Protein AF-A0A949IFY7-F1 (afdb_monomer_lite)

pLDDT: mean 72.76, std 19.78, range [34.31, 97.88]

Radius of gyration: 23.12 Å; chains: 1; bounding box: 48×57×81 Å

Structure (mmCIF, N/CA/C/O backbone):
data_AF-A0A949IFY7-F1
#
_entry.id   AF-A0A949IFY7-F1
#
loop_
_atom_site.group_PDB
_atom_site.id
_atom_site.type_symbol
_atom_site.label_atom_id
_atom_site.label_alt_id
_atom_site.label_comp_id
_atom_site.label_asym_id
_atom_site.label_entity_id
_atom_site.label_seq_id
_atom_site.pdbx_PDB_ins_code
_atom_site.Cartn_x
_atom_site.Cartn_y
_atom_site.Cartn_z
_atom_site.occupancy
_atom_site.B_iso_or_equiv
_atom_site.auth_seq_id
_atom_site.auth_comp_id
_atom_site.auth_asym_id
_atom_site.auth_atom_id
_atom_site.pdbx_PDB_model_num
ATOM 1 N N . MET A 1 1 ? -8.276 -31.589 56.530 1.00 48.47 1 MET A N 1
ATOM 2 C CA . MET A 1 1 ? -8.369 -30.233 55.933 1.00 48.47 1 MET A CA 1
ATOM 3 C C . MET A 1 1 ? -9.729 -30.102 55.268 1.00 48.47 1 MET A C 1
ATOM 5 O O . MET A 1 1 ? -9.992 -30.852 54.339 1.00 48.47 1 MET A O 1
ATOM 9 N N . SER A 1 2 ? -10.616 -29.256 55.799 1.00 40.81 2 SER A N 1
ATOM 10 C CA . SER A 1 2 ? -12.015 -29.165 55.359 1.00 40.81 2 SER A CA 1
ATOM 11 C C . SER A 1 2 ? -12.150 -28.504 53.982 1.00 40.81 2 SER A C 1
ATOM 13 O O . SER A 1 2 ? -11.370 -27.616 53.626 1.00 40.81 2 SER A O 1
ATOM 15 N N . ALA A 1 3 ? -13.159 -28.938 53.220 1.00 38.84 3 ALA A N 1
ATOM 16 C CA . ALA A 1 3 ? -13.502 -28.442 51.883 1.00 38.84 3 ALA A CA 1
ATOM 17 C C . ALA A 1 3 ? -13.676 -26.908 51.815 1.00 38.84 3 ALA A C 1
ATOM 19 O O . ALA A 1 3 ? -13.461 -26.302 50.769 1.00 38.84 3 ALA A O 1
ATOM 20 N N . ASP A 1 4 ? -13.948 -26.269 52.953 1.00 44.50 4 ASP A N 1
ATOM 21 C CA . ASP A 1 4 ? -14.187 -24.832 53.083 1.00 44.50 4 ASP A CA 1
ATOM 22 C C . ASP A 1 4 ? -12.946 -23.955 52.793 1.00 44.50 4 ASP A C 1
ATOM 24 O O . ASP A 1 4 ? -13.060 -22.837 52.292 1.00 44.50 4 ASP A O 1
ATOM 28 N N . LYS A 1 5 ? -11.720 -24.467 53.004 1.00 46.25 5 LYS A N 1
ATOM 29 C CA . LYS A 1 5 ? -10.495 -23.703 52.681 1.00 46.25 5 LYS A CA 1
ATOM 30 C C . LYS A 1 5 ? -10.151 -23.693 51.189 1.00 46.25 5 LYS A C 1
ATOM 32 O O . LYS A 1 5 ? -9.575 -22.716 50.719 1.00 46.25 5 LYS A O 1
ATOM 37 N N . LYS A 1 6 ? -10.507 -24.742 50.435 1.00 43.84 6 LYS A N 1
ATOM 38 C CA . LYS A 1 6 ? -10.224 -24.812 48.988 1.00 43.84 6 LYS A CA 1
ATOM 39 C C . LYS A 1 6 ? -11.166 -23.913 48.182 1.00 43.84 6 LYS A C 1
ATOM 41 O O . LYS A 1 6 ? -10.705 -23.232 47.273 1.00 43.84 6 LYS A O 1
ATOM 46 N N . SER A 1 7 ? -12.437 -23.820 48.575 1.00 35.56 7 SER A N 1
ATOM 47 C CA . SER A 1 7 ? -13.418 -22.942 47.920 1.00 35.56 7 SER A CA 1
ATOM 48 C C . SER A 1 7 ? -13.115 -21.454 48.124 1.00 35.56 7 SER A C 1
ATOM 50 O O . SER A 1 7 ? -13.268 -20.662 47.198 1.00 35.56 7 SER A O 1
ATOM 52 N N . ARG A 1 8 ? -12.608 -21.067 49.304 1.00 40.72 8 ARG A N 1
ATOM 53 C CA . ARG A 1 8 ? -12.188 -19.681 49.576 1.00 40.72 8 ARG A CA 1
ATOM 54 C C . ARG A 1 8 ? -10.933 -19.276 48.802 1.00 40.72 8 ARG A C 1
ATOM 56 O O . ARG A 1 8 ? -10.864 -18.148 48.329 1.00 40.72 8 ARG A O 1
ATOM 63 N N . LEU A 1 9 ? -9.977 -20.193 48.625 1.00 44.69 9 LEU A N 1
ATOM 64 C CA . LEU A 1 9 ? -8.790 -19.941 47.801 1.00 44.69 9 LEU A CA 1
ATOM 65 C C . LEU A 1 9 ? -9.163 -19.814 46.314 1.00 44.69 9 LEU A C 1
ATOM 67 O O . LEU A 1 9 ? -8.678 -18.917 45.637 1.00 44.69 9 LEU A O 1
ATOM 71 N N . PHE A 1 10 ? -10.082 -20.658 45.831 1.00 42.03 10 PHE A N 1
ATOM 72 C CA . PHE A 1 10 ? -10.567 -20.609 44.451 1.00 42.03 10 PHE A CA 1
ATOM 73 C C . PHE A 1 10 ? -11.318 -19.305 44.146 1.00 42.03 10 PHE A C 1
ATOM 75 O O . PHE A 1 10 ? -11.057 -18.692 43.121 1.00 42.03 10 PHE A O 1
ATOM 82 N N . LEU A 1 11 ? -12.177 -18.824 45.053 1.00 36.78 11 LEU A N 1
ATOM 83 C CA . LEU A 1 11 ? -12.891 -17.549 44.886 1.00 36.78 11 LEU A CA 1
ATOM 84 C C . LEU A 1 11 ? -11.974 -16.320 44.995 1.00 36.78 11 LEU A C 1
ATOM 86 O O . LEU A 1 11 ? -12.210 -15.332 44.305 1.00 36.78 11 LEU A O 1
ATOM 90 N N . LEU A 1 12 ? -10.907 -16.379 45.800 1.00 41.44 12 LEU A N 1
ATOM 91 C CA . LEU A 1 12 ? -9.893 -15.318 45.857 1.00 41.44 12 LEU A CA 1
ATOM 92 C C . LEU A 1 12 ? -9.033 -15.276 44.588 1.00 41.44 12 LEU A C 1
ATOM 94 O O . LEU A 1 12 ? -8.755 -14.187 44.088 1.00 41.44 12 LEU A O 1
ATOM 98 N N . CYS A 1 13 ? -8.669 -16.434 44.028 1.00 44.03 13 CYS A N 1
ATOM 99 C CA . CYS A 1 13 ? -7.995 -16.518 42.730 1.00 44.03 13 CYS A CA 1
ATOM 100 C C . CYS A 1 13 ? -8.918 -16.079 41.581 1.00 44.03 13 CYS A C 1
ATOM 102 O O . CYS A 1 13 ? -8.490 -15.323 40.718 1.00 44.03 13 CYS A O 1
ATOM 104 N N . LEU A 1 14 ? -10.198 -16.467 41.593 1.00 35.41 14 LEU A N 1
ATOM 105 C CA . LEU A 1 14 ? -11.166 -16.042 40.577 1.00 35.41 14 LEU A CA 1
ATOM 106 C C . LEU A 1 14 ? -11.442 -14.532 40.659 1.00 35.41 14 LEU A C 1
ATOM 108 O O . LEU A 1 14 ? -11.527 -13.871 39.633 1.00 35.41 14 LEU A O 1
ATOM 112 N N . GLY A 1 15 ? -11.519 -13.966 41.869 1.00 34.56 15 GLY A N 1
ATOM 113 C CA . GLY A 1 15 ? -11.706 -12.530 42.086 1.00 34.56 15 GLY A CA 1
ATOM 114 C C . GLY A 1 15 ? -10.500 -11.680 41.677 1.00 34.56 15 GLY A C 1
ATOM 115 O O . GLY A 1 15 ? -10.683 -10.577 41.175 1.00 34.56 15 GLY A O 1
ATOM 116 N N . SER A 1 16 ? -9.273 -12.190 41.822 1.00 41.06 16 SER A N 1
ATOM 117 C CA . SER A 1 16 ? -8.058 -11.498 41.359 1.00 41.06 16 SER A CA 1
ATOM 118 C C . SER A 1 16 ? -7.846 -11.639 39.850 1.00 41.06 16 SER A C 1
ATOM 120 O O . SER A 1 16 ? -7.454 -10.669 39.212 1.00 41.06 16 SER A O 1
ATOM 122 N N . VAL A 1 17 ? -8.219 -12.775 39.252 1.00 42.50 17 VAL A N 1
ATOM 123 C CA . VAL A 1 17 ? -8.302 -12.920 37.791 1.00 42.50 17 VAL A CA 1
ATOM 124 C C . VAL A 1 17 ? -9.360 -11.956 37.235 1.00 42.50 17 VAL A C 1
ATOM 126 O O . VAL A 1 17 ? -9.046 -11.144 36.377 1.00 42.50 17 VAL A O 1
ATOM 129 N N . VAL A 1 18 ? -10.576 -11.913 37.780 1.00 39.50 18 VAL A N 1
ATOM 130 C CA . VAL A 1 18 ? -11.625 -10.986 37.308 1.00 39.50 18 VAL A CA 1
ATOM 131 C C . VAL A 1 18 ? -11.285 -9.513 37.576 1.00 39.50 18 VAL A C 1
ATOM 133 O O . VAL A 1 18 ? -11.652 -8.666 36.771 1.00 39.50 18 VAL A O 1
ATOM 136 N N . ALA A 1 19 ? -10.546 -9.175 38.635 1.00 41.91 19 ALA A N 1
ATOM 137 C CA . ALA A 1 19 ? -10.088 -7.802 38.867 1.00 41.91 19 ALA A CA 1
ATOM 138 C C . ALA A 1 19 ? -8.975 -7.383 37.893 1.00 41.91 19 ALA A C 1
ATOM 140 O O . ALA A 1 19 ? -9.019 -6.272 37.380 1.00 41.91 19 ALA A O 1
ATOM 141 N N . VAL A 1 20 ? -8.018 -8.266 37.587 1.00 45.69 20 VAL A N 1
ATOM 142 C CA . VAL A 1 20 ? -6.937 -7.989 36.623 1.00 45.69 20 VAL A CA 1
ATOM 143 C C . VAL A 1 20 ? -7.475 -7.947 35.188 1.00 45.69 20 VAL A C 1
ATOM 145 O O . VAL A 1 20 ? -7.159 -7.021 34.445 1.00 45.69 20 VAL A O 1
ATOM 148 N N . PHE A 1 21 ? -8.359 -8.875 34.814 1.00 43.78 21 PHE A N 1
ATOM 149 C CA . PHE A 1 21 ? -9.006 -8.885 33.498 1.00 43.78 21 PHE A CA 1
ATOM 150 C C . PHE A 1 21 ? -10.102 -7.813 33.363 1.00 43.78 21 PHE A C 1
ATOM 152 O O . PHE A 1 21 ? -10.284 -7.253 32.287 1.00 43.78 21 PHE A O 1
ATOM 159 N N . GLY A 1 22 ? -10.801 -7.467 34.445 1.00 44.84 22 GLY A N 1
ATOM 160 C CA . GLY A 1 22 ? -11.820 -6.414 34.468 1.00 44.84 22 GLY A CA 1
ATOM 161 C C . GLY A 1 22 ? -11.225 -5.007 34.426 1.00 44.84 22 GLY A C 1
ATOM 162 O O . GLY A 1 22 ? -11.715 -4.167 33.677 1.00 44.84 22 GLY A O 1
ATOM 163 N N . LEU A 1 23 ? -10.128 -4.756 35.154 1.00 46.88 23 LEU A N 1
ATOM 164 C CA . LEU A 1 23 ? -9.345 -3.524 35.003 1.00 46.88 23 LEU A CA 1
ATOM 165 C C . LEU A 1 23 ? -8.693 -3.457 33.625 1.00 46.88 23 LEU A C 1
ATOM 167 O O . LEU A 1 23 ? -8.678 -2.383 33.044 1.00 46.88 23 LEU A O 1
ATOM 171 N N . SER A 1 24 ? -8.232 -4.582 33.071 1.00 58.12 24 SER A N 1
ATOM 172 C CA . SER A 1 24 ? -7.718 -4.646 31.698 1.00 58.12 24 SER A CA 1
ATOM 173 C C . SER A 1 24 ? -8.787 -4.275 30.668 1.00 58.12 24 SER A C 1
ATOM 175 O O . SER A 1 24 ? -8.522 -3.417 29.835 1.00 58.12 24 SER A O 1
ATOM 177 N N . ALA A 1 25 ? -10.001 -4.823 30.758 1.00 50.69 25 ALA A N 1
ATOM 178 C CA . ALA A 1 25 ? -11.082 -4.510 29.823 1.00 50.69 25 ALA A CA 1
ATOM 179 C C . ALA A 1 25 ? -11.578 -3.063 29.965 1.00 50.69 25 ALA A C 1
ATOM 181 O O . ALA A 1 25 ? -11.778 -2.379 28.968 1.00 50.69 25 A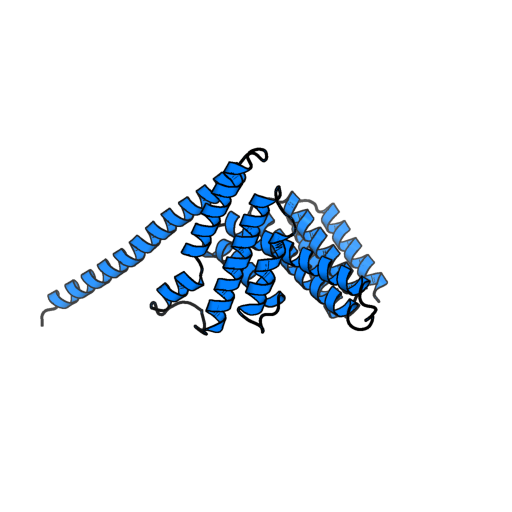LA A O 1
ATOM 182 N N . VAL A 1 26 ? -11.738 -2.555 31.192 1.00 55.50 26 VAL A N 1
ATOM 183 C CA . VAL A 1 26 ? -12.125 -1.152 31.421 1.00 55.50 26 VAL A CA 1
ATOM 184 C C . VAL A 1 26 ? -11.016 -0.201 30.973 1.00 55.50 26 VAL A C 1
ATOM 186 O O . VAL A 1 26 ? -11.308 0.814 30.349 1.00 55.50 26 VAL A O 1
ATOM 189 N N . PHE A 1 27 ? -9.750 -0.539 31.220 1.00 58.00 27 PHE A N 1
ATOM 190 C CA . PHE A 1 27 ? -8.606 0.230 30.738 1.00 58.00 27 PHE A CA 1
ATOM 191 C C . PHE A 1 27 ? -8.527 0.204 29.210 1.00 58.00 27 PHE A C 1
ATOM 193 O O . PHE A 1 27 ? -8.372 1.260 28.614 1.00 58.00 27 PHE A O 1
ATOM 200 N N . GLN A 1 28 ? -8.733 -0.950 28.568 1.00 53.53 28 GLN A N 1
ATOM 201 C CA . GLN A 1 28 ? -8.845 -1.085 27.111 1.00 53.53 28 GLN A CA 1
ATOM 202 C C . GLN A 1 28 ? -10.007 -0.266 26.550 1.00 53.53 28 GLN A C 1
ATOM 204 O O . GLN A 1 28 ? -9.819 0.425 25.561 1.00 53.53 28 GLN A O 1
ATOM 209 N N . ILE A 1 29 ? -11.180 -0.269 27.187 1.00 58.75 29 ILE A N 1
ATOM 210 C CA . ILE A 1 29 ? -12.333 0.528 26.749 1.00 58.75 29 ILE A CA 1
ATOM 211 C C . ILE A 1 29 ? -12.039 2.024 26.888 1.00 58.75 29 ILE A C 1
ATOM 213 O O . ILE A 1 29 ? -12.204 2.765 25.927 1.00 58.75 29 ILE A O 1
ATOM 217 N N . VAL A 1 30 ? -11.569 2.484 28.051 1.00 59.53 30 VAL A N 1
ATOM 218 C CA . VAL A 1 30 ? -11.223 3.900 28.278 1.00 59.53 30 VAL A CA 1
ATOM 219 C C . VAL A 1 30 ? -10.117 4.347 27.322 1.00 59.53 30 VAL A C 1
ATOM 221 O O . VAL A 1 30 ? -10.169 5.453 26.791 1.00 59.53 30 VAL A O 1
ATOM 224 N N . MET A 1 31 ? -9.152 3.476 27.049 1.00 61.16 31 MET A N 1
ATOM 225 C CA . MET A 1 31 ? -8.065 3.703 26.106 1.00 61.16 31 MET A CA 1
ATOM 226 C C . MET A 1 31 ? -8.564 3.784 24.664 1.00 61.16 31 MET A C 1
ATOM 228 O O . MET A 1 31 ? -8.262 4.764 23.994 1.00 61.16 31 MET A O 1
ATOM 232 N N . ILE A 1 32 ? -9.354 2.809 24.203 1.00 56.47 32 ILE A N 1
ATOM 233 C CA . ILE A 1 32 ? -9.965 2.793 22.866 1.00 56.47 32 ILE A CA 1
ATOM 234 C C . ILE A 1 32 ? -10.792 4.060 22.674 1.00 56.47 32 ILE A C 1
ATOM 236 O O . ILE A 1 32 ? -10.650 4.734 21.660 1.00 56.47 32 ILE A O 1
ATOM 240 N N . LEU A 1 33 ? -11.598 4.435 23.668 1.00 59.53 33 LEU A N 1
ATOM 241 C CA . LEU A 1 33 ? -12.393 5.659 23.631 1.00 59.53 33 LEU A CA 1
ATOM 242 C C . LEU A 1 33 ? -11.517 6.919 23.597 1.00 59.53 33 LEU A C 1
ATOM 244 O O . LEU A 1 33 ? -11.839 7.845 22.860 1.00 59.53 33 LEU A O 1
ATOM 248 N N . SER A 1 34 ? -10.401 6.947 24.331 1.00 61.97 34 SER A N 1
ATOM 249 C CA . SER A 1 34 ? -9.474 8.090 24.341 1.00 61.97 34 SER A CA 1
ATOM 250 C C . SER A 1 34 ? -8.721 8.229 23.016 1.00 61.97 34 SER A C 1
ATOM 252 O O . SER A 1 34 ? -8.637 9.324 22.473 1.00 61.97 34 SER A O 1
ATOM 254 N N . LEU A 1 35 ? -8.229 7.122 22.453 1.00 58.00 35 LEU A N 1
ATOM 255 C CA . LEU A 1 35 ? -7.573 7.072 21.144 1.00 58.00 35 LEU A CA 1
ATOM 256 C C . LEU A 1 35 ? -8.527 7.471 20.025 1.00 58.00 35 LEU A C 1
ATOM 258 O O . LEU A 1 35 ? -8.185 8.304 19.191 1.00 58.00 35 LEU A O 1
ATOM 262 N N . ASN A 1 36 ? -9.737 6.912 20.032 1.00 57.81 36 ASN A N 1
ATOM 263 C CA . ASN A 1 36 ? -10.745 7.223 19.030 1.00 57.81 36 ASN A CA 1
ATOM 264 C C . ASN A 1 36 ? -11.152 8.701 19.116 1.00 57.81 36 ASN A C 1
ATOM 266 O O . ASN A 1 36 ? -11.254 9.365 18.090 1.00 57.81 36 ASN A O 1
ATOM 270 N N . TRP A 1 37 ? -11.276 9.244 20.333 1.00 66.44 37 TRP A N 1
ATOM 271 C CA . TRP A 1 37 ? -11.515 10.669 20.548 1.00 66.44 37 TRP A CA 1
ATOM 272 C C . TRP A 1 37 ? -10.358 11.541 20.045 1.00 66.44 37 TRP A C 1
ATOM 274 O O . TRP A 1 37 ? -10.615 12.510 19.337 1.00 66.44 37 TRP A O 1
ATOM 284 N N . CYS A 1 38 ? -9.097 11.189 20.323 1.00 60.66 38 CYS A N 1
ATOM 285 C CA . CYS A 1 38 ? -7.937 11.924 19.808 1.00 60.66 38 CYS A CA 1
ATOM 286 C C . CYS A 1 38 ? -7.859 11.882 18.272 1.00 60.66 38 CYS A C 1
ATOM 288 O O . CYS A 1 38 ? -7.630 12.915 17.645 1.00 60.66 38 CYS A O 1
ATOM 290 N N . CYS A 1 39 ? -8.093 10.723 17.649 1.00 56.34 39 CYS A N 1
ATOM 291 C CA . CYS A 1 39 ? -8.101 10.581 16.190 1.00 56.34 39 CYS A CA 1
ATOM 292 C C . CYS A 1 39 ? -9.263 11.346 15.537 1.00 56.34 39 CYS A C 1
ATOM 294 O O . CYS A 1 39 ? -9.074 12.007 14.516 1.00 56.34 39 CYS A O 1
ATOM 296 N N . GLU A 1 40 ? -10.461 11.289 16.122 1.00 59.34 40 GLU A N 1
ATOM 297 C CA . GLU A 1 40 ? -11.629 12.019 15.628 1.00 59.34 40 GLU A CA 1
ATOM 298 C C . GLU A 1 40 ? -11.461 13.534 15.810 1.00 59.34 40 GLU A C 1
ATOM 300 O O . GLU A 1 40 ? -11.799 14.305 14.910 1.00 59.34 40 GLU A O 1
ATOM 305 N N . ALA A 1 41 ? -10.895 13.965 16.942 1.00 58.47 41 ALA A N 1
ATOM 306 C CA . ALA A 1 41 ? -10.529 15.354 17.180 1.00 58.47 41 ALA A CA 1
ATOM 307 C C . ALA A 1 41 ? -9.517 15.828 16.132 1.00 58.47 41 ALA A C 1
ATOM 309 O O . ALA A 1 41 ? -9.767 16.850 15.501 1.00 58.47 41 ALA A O 1
ATOM 310 N N . TYR A 1 42 ? -8.461 15.048 15.862 1.00 56.12 42 TYR A N 1
ATOM 311 C CA . TYR A 1 42 ? -7.462 15.347 14.831 1.00 56.12 42 TYR A CA 1
ATOM 312 C C . TYR A 1 42 ? -8.090 15.488 13.437 1.00 56.12 42 TYR A C 1
ATOM 314 O O . TYR A 1 42 ? -7.815 16.450 12.722 1.00 56.12 42 TYR A O 1
ATOM 322 N N . GLY A 1 43 ? -9.001 14.581 13.067 1.00 54.00 43 GLY A N 1
ATOM 323 C CA . GLY A 1 43 ? -9.730 14.644 11.797 1.00 54.00 43 GLY A CA 1
ATOM 324 C C . GLY A 1 43 ? -10.654 15.862 11.651 1.00 54.00 43 GLY A C 1
ATOM 325 O O . GLY A 1 43 ? -10.998 16.229 10.528 1.00 54.00 43 GLY A O 1
ATOM 326 N N . LYS A 1 44 ? -11.048 16.498 12.762 1.00 51.81 44 LYS A N 1
ATOM 327 C CA . LYS A 1 44 ? -11.896 17.702 12.796 1.00 51.81 44 LYS A CA 1
ATOM 328 C C . LYS A 1 44 ? -11.102 19.012 12.878 1.00 51.81 44 LYS A C 1
ATOM 330 O O . LYS A 1 44 ? -11.720 20.073 12.781 1.00 51.81 44 LYS A O 1
ATOM 335 N N . ILE A 1 45 ? -9.774 18.975 13.043 1.00 50.75 45 ILE A N 1
ATOM 336 C CA . ILE A 1 45 ? -8.952 20.193 13.116 1.00 50.75 45 ILE A CA 1
ATOM 337 C C . ILE A 1 45 ? -8.980 20.906 11.761 1.00 50.75 45 ILE A C 1
ATOM 339 O O . ILE A 1 45 ? -8.615 20.354 10.721 1.00 50.75 45 ILE A O 1
ATOM 343 N N . ASN A 1 46 ? -9.417 22.165 11.784 1.00 37.69 46 ASN A N 1
ATOM 344 C CA . ASN A 1 46 ? -9.525 23.006 10.600 1.00 37.69 46 ASN A CA 1
ATOM 345 C C . ASN A 1 46 ? -8.119 23.229 10.002 1.00 37.69 46 ASN A C 1
ATOM 347 O O . ASN A 1 46 ? -7.184 23.550 10.739 1.00 37.69 46 ASN A O 1
ATOM 351 N N . PRO A 1 47 ? -7.917 23.106 8.677 1.00 41.91 47 PRO A N 1
ATOM 352 C CA . PRO A 1 47 ? -6.577 23.112 8.093 1.00 41.91 47 PRO A CA 1
ATOM 353 C C . PRO A 1 47 ? -5.767 24.409 8.296 1.00 41.91 47 PRO A C 1
ATOM 355 O O . PRO A 1 47 ? -4.558 24.388 8.056 1.00 41.91 47 PRO A O 1
ATOM 358 N N . GLY A 1 48 ? -6.401 25.499 8.750 1.00 42.59 48 GLY A N 1
ATOM 359 C CA . GLY A 1 48 ? -5.787 26.806 8.998 1.00 42.59 48 GLY A CA 1
ATOM 360 C C . GLY A 1 48 ? -5.018 26.964 10.318 1.00 42.59 48 GLY A C 1
ATOM 361 O O . GLY A 1 48 ? -4.096 27.778 10.345 1.00 42.59 48 GLY A O 1
ATOM 362 N N . ASP A 1 49 ? -5.317 26.184 11.364 1.00 58.69 49 ASP A N 1
ATOM 363 C CA . ASP A 1 49 ? -4.699 26.343 12.693 1.00 58.69 49 ASP A CA 1
ATOM 364 C C . ASP A 1 49 ? -3.479 25.431 12.873 1.00 58.69 49 ASP A C 1
ATOM 366 O O . ASP A 1 49 ? -3.573 24.252 13.211 1.00 58.69 49 ASP A O 1
ATOM 370 N N . ALA A 1 50 ? -2.291 25.982 12.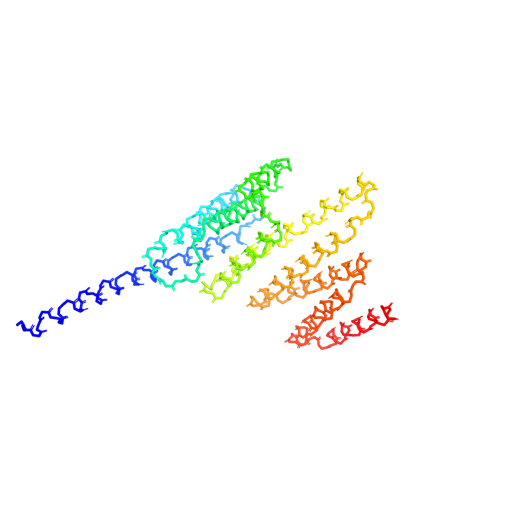615 1.00 57.56 50 ALA A N 1
ATOM 371 C CA . ALA A 1 50 ? -1.031 25.239 12.689 1.00 57.56 50 ALA A CA 1
ATOM 372 C C . ALA A 1 50 ? -0.622 24.869 14.131 1.00 57.56 50 ALA A C 1
ATOM 374 O O . ALA A 1 50 ? -0.019 23.817 14.342 1.00 57.56 50 ALA A O 1
ATOM 375 N N . ALA A 1 51 ? -0.967 25.699 15.123 1.00 61.09 51 ALA A N 1
ATOM 376 C CA . ALA A 1 51 ? -0.648 25.439 16.530 1.00 61.09 51 ALA A CA 1
ATOM 377 C C . ALA A 1 51 ? -1.424 24.228 17.082 1.00 61.09 51 ALA A C 1
ATOM 379 O O . ALA A 1 51 ? -0.839 23.376 17.754 1.00 61.09 51 ALA A O 1
ATOM 380 N N . ASP A 1 52 ? -2.700 24.102 16.711 1.00 66.44 52 ASP A N 1
ATOM 381 C CA . ASP A 1 52 ? -3.563 23.001 17.150 1.00 66.44 52 ASP A CA 1
ATOM 382 C C . ASP A 1 52 ? -3.141 21.659 16.534 1.00 66.44 52 ASP A C 1
ATOM 384 O O . ASP A 1 52 ? -3.181 20.624 17.200 1.00 66.44 52 ASP A O 1
ATOM 388 N N . LYS A 1 53 ? -2.641 21.666 15.290 1.00 66.12 53 LYS A N 1
ATOM 389 C CA . LYS A 1 53 ? -2.118 20.459 14.624 1.00 66.12 53 LYS A CA 1
ATOM 390 C C . LYS A 1 53 ? -0.877 19.890 15.305 1.00 66.12 53 LYS A C 1
ATOM 392 O O . LYS A 1 53 ? -0.777 18.672 15.449 1.00 66.12 53 LYS A O 1
ATOM 397 N N . LYS A 1 54 ? 0.056 20.751 15.729 1.00 73.56 54 LYS A N 1
ATOM 398 C CA . LYS A 1 54 ? 1.284 20.322 16.415 1.00 73.56 54 LYS A CA 1
ATOM 399 C C . LYS A 1 54 ? 0.975 19.711 17.780 1.00 73.56 54 LYS A C 1
ATOM 401 O O . LYS A 1 54 ? 1.451 18.619 18.068 1.00 73.56 54 LYS A O 1
ATOM 406 N N . GLY A 1 55 ? 0.133 20.372 18.579 1.00 72.81 55 GLY A N 1
ATOM 407 C CA . GLY A 1 55 ? -0.286 19.844 19.881 1.00 72.81 55 GLY A CA 1
ATOM 408 C C . GLY A 1 55 ? -0.971 18.481 19.760 1.00 72.81 55 GLY A C 1
ATOM 409 O O . GLY A 1 55 ? -0.611 17.541 20.465 1.00 72.81 55 GLY A O 1
ATOM 410 N N . ALA A 1 56 ? -1.885 18.339 18.797 1.00 67.94 56 ALA A N 1
ATOM 411 C CA . ALA A 1 56 ? -2.582 17.078 18.575 1.00 67.94 56 ALA A CA 1
ATOM 412 C C . ALA A 1 56 ? -1.649 15.957 18.070 1.00 67.94 56 ALA A C 1
ATOM 414 O O . ALA A 1 56 ? -1.809 14.804 18.468 1.00 67.94 56 ALA A O 1
ATOM 415 N N . ALA A 1 57 ? -0.648 16.275 17.242 1.00 69.56 57 ALA A N 1
ATOM 416 C CA . ALA A 1 57 ? 0.368 15.310 16.820 1.00 69.56 57 ALA A CA 1
ATOM 417 C C . ALA A 1 57 ? 1.267 14.852 17.977 1.00 69.56 57 ALA A C 1
ATOM 419 O O . ALA A 1 57 ? 1.526 13.656 18.100 1.00 69.56 57 ALA A O 1
ATOM 420 N N . ASP A 1 58 ? 1.690 15.767 18.853 1.00 71.69 58 ASP A N 1
ATOM 421 C CA . ASP A 1 58 ? 2.484 15.428 20.039 1.00 71.69 58 ASP A CA 1
ATOM 422 C C . ASP A 1 58 ? 1.699 14.538 21.016 1.00 71.69 58 ASP A C 1
ATOM 424 O O . ASP A 1 58 ? 2.255 13.600 21.594 1.00 71.69 58 ASP A O 1
ATOM 428 N N . ASP A 1 59 ? 0.398 14.784 21.179 1.00 69.38 59 ASP A N 1
ATOM 429 C CA . ASP A 1 59 ? -0.457 13.948 22.021 1.00 69.38 59 ASP A CA 1
ATOM 430 C C . ASP A 1 59 ? -0.669 12.550 21.414 1.00 69.38 59 ASP A C 1
ATOM 432 O O . ASP A 1 59 ? -0.574 11.554 22.135 1.00 69.38 59 ASP A O 1
ATOM 436 N N . ILE A 1 60 ? -0.856 12.438 20.092 1.00 66.44 60 ILE A N 1
ATOM 437 C CA . ILE A 1 60 ? -0.905 11.137 19.401 1.00 66.44 60 ILE A CA 1
ATOM 438 C C . ILE A 1 60 ? 0.436 10.400 19.527 1.00 66.44 60 ILE A C 1
ATOM 440 O O . ILE A 1 60 ? 0.452 9.205 19.818 1.00 66.44 60 ILE A O 1
ATOM 444 N N . ALA A 1 61 ? 1.562 11.100 19.376 1.00 70.69 61 ALA A N 1
ATOM 445 C CA . ALA A 1 61 ? 2.889 10.517 19.535 1.00 70.69 61 ALA A CA 1
ATOM 446 C C . ALA A 1 61 ? 3.108 9.959 20.950 1.00 70.69 61 ALA A C 1
ATOM 448 O O . ALA A 1 61 ? 3.612 8.846 21.111 1.00 70.69 61 ALA A O 1
ATOM 449 N N . ARG A 1 62 ? 2.682 10.689 21.991 1.00 72.38 62 ARG A N 1
ATOM 450 C CA . ARG A 1 62 ? 2.725 10.186 23.375 1.00 72.38 62 ARG A CA 1
ATOM 451 C C . ARG A 1 62 ? 1.879 8.933 23.545 1.00 72.38 62 ARG A C 1
ATOM 453 O O . ARG A 1 62 ? 2.331 7.995 24.193 1.00 72.38 62 ARG A O 1
ATOM 460 N N . VAL A 1 63 ? 0.680 8.912 22.969 1.00 66.12 63 VAL A N 1
ATOM 461 C CA . VAL A 1 63 ? -0.196 7.738 22.994 1.00 66.12 63 VAL A CA 1
ATOM 462 C C . VAL A 1 63 ? 0.499 6.549 22.323 1.00 66.12 63 VAL A C 1
ATOM 464 O O . VAL A 1 63 ? 0.605 5.500 22.948 1.00 66.12 63 VAL A O 1
ATOM 467 N N . ILE A 1 64 ? 1.065 6.713 21.124 1.00 67.44 64 ILE A N 1
ATOM 468 C CA . ILE A 1 64 ? 1.810 5.642 20.437 1.00 67.44 64 ILE A CA 1
ATOM 469 C C . ILE A 1 64 ? 2.954 5.119 21.309 1.00 67.44 64 ILE A C 1
ATOM 471 O O . ILE A 1 64 ? 3.061 3.913 21.483 1.00 67.44 64 ILE A O 1
ATOM 475 N N . ARG A 1 65 ? 3.752 5.991 21.942 1.00 70.69 65 ARG A N 1
ATOM 476 C CA . ARG A 1 65 ? 4.844 5.556 22.837 1.00 70.69 65 ARG A CA 1
ATOM 477 C C . ARG A 1 65 ? 4.354 4.770 24.049 1.00 70.69 65 ARG A C 1
ATOM 479 O O . ARG A 1 65 ? 4.963 3.772 24.417 1.00 70.69 65 ARG A O 1
ATOM 486 N N . VAL A 1 66 ? 3.263 5.210 24.675 1.00 67.38 66 VAL A N 1
ATOM 487 C CA . VAL A 1 66 ? 2.668 4.510 25.828 1.00 67.38 66 VAL A CA 1
ATOM 488 C C . VAL A 1 66 ? 2.132 3.136 25.424 1.00 67.38 66 VAL A C 1
ATOM 490 O O . VAL A 1 66 ? 2.171 2.205 26.226 1.00 67.38 66 VAL A O 1
ATOM 493 N N . PHE A 1 67 ? 1.656 3.004 24.187 1.00 60.56 67 PHE A N 1
ATOM 494 C CA . PHE A 1 67 ? 1.047 1.784 23.660 1.00 60.56 67 PHE A CA 1
ATOM 495 C C . PHE A 1 67 ? 1.917 1.064 22.633 1.00 60.56 67 PHE A C 1
ATOM 497 O O . PHE A 1 67 ? 1.397 0.235 21.884 1.00 60.56 67 PHE A O 1
ATOM 504 N N . SER A 1 68 ? 3.222 1.352 22.620 1.00 63.00 68 SER A N 1
ATOM 505 C CA . SER A 1 68 ? 4.175 0.628 21.791 1.00 63.00 68 SER A CA 1
ATOM 506 C C . SER A 1 68 ? 4.035 -0.855 22.125 1.00 63.00 68 SER A C 1
ATOM 508 O O . SER A 1 68 ? 4.130 -1.217 23.306 1.00 63.00 68 SER A O 1
ATOM 510 N N . PRO A 1 69 ? 3.786 -1.723 21.130 1.00 56.59 69 PRO A N 1
ATOM 511 C CA . PRO A 1 69 ? 3.777 -3.159 21.332 1.00 56.59 69 PRO A CA 1
ATOM 512 C C . PRO A 1 69 ? 5.031 -3.637 22.051 1.00 56.59 69 PRO A C 1
ATOM 514 O O . PRO A 1 69 ? 4.888 -4.499 22.895 1.00 56.59 69 PRO A O 1
ATOM 517 N N . ALA A 1 70 ? 6.188 -2.989 21.886 1.00 57.31 70 ALA A N 1
ATOM 518 C CA . ALA A 1 70 ? 7.395 -3.339 22.630 1.00 57.31 70 ALA A CA 1
ATOM 519 C C . ALA A 1 70 ? 7.216 -3.129 24.142 1.00 57.31 70 ALA A C 1
ATOM 521 O O . ALA A 1 70 ? 7.597 -3.981 24.939 1.00 57.31 70 ALA A O 1
ATOM 522 N N . LEU A 1 71 ? 6.565 -2.035 24.549 1.00 57.34 71 LEU A N 1
ATOM 523 C CA . LEU A 1 71 ? 6.259 -1.740 25.951 1.00 57.34 71 LEU A CA 1
ATOM 524 C C . LEU A 1 71 ? 5.163 -2.669 26.496 1.00 57.34 71 LEU A C 1
ATOM 526 O O . LEU A 1 71 ? 5.216 -3.104 27.647 1.00 57.34 71 LEU A O 1
ATOM 530 N N . ILE A 1 72 ? 4.165 -2.983 25.665 1.00 55.72 72 ILE A N 1
ATOM 531 C CA . ILE A 1 72 ? 3.089 -3.918 26.005 1.00 55.72 72 ILE A CA 1
ATOM 532 C C . ILE A 1 72 ? 3.658 -5.330 26.128 1.00 55.72 72 ILE A C 1
ATOM 534 O O . ILE A 1 72 ? 3.390 -5.979 27.123 1.00 55.72 72 ILE A O 1
ATOM 538 N N . VAL A 1 73 ? 4.484 -5.784 25.190 1.00 51.16 73 VAL A N 1
ATOM 539 C CA . VAL A 1 73 ? 5.192 -7.068 25.177 1.00 51.16 73 VAL A CA 1
ATOM 540 C C . VAL A 1 73 ? 6.193 -7.130 26.321 1.00 51.16 73 VAL A C 1
ATOM 542 O O . VAL A 1 73 ? 6.265 -8.159 26.966 1.00 51.16 73 VAL A O 1
ATOM 545 N N . GLU A 1 74 ? 6.895 -6.061 26.691 1.00 53.41 74 GLU A N 1
ATOM 546 C CA . GLU A 1 74 ? 7.753 -6.066 27.885 1.00 53.41 74 GLU A CA 1
ATOM 547 C C . GLU A 1 74 ? 6.923 -6.211 29.179 1.00 53.41 74 GLU A C 1
ATOM 549 O O . GLU A 1 74 ? 7.285 -6.960 30.095 1.00 53.41 74 GLU A O 1
ATOM 554 N N . GLN A 1 75 ? 5.752 -5.568 29.243 1.00 52.06 75 GLN A N 1
ATOM 555 C CA . GLN A 1 75 ? 4.805 -5.727 30.351 1.00 52.06 75 GLN A CA 1
ATOM 556 C C . GLN A 1 75 ? 4.083 -7.091 30.332 1.00 52.06 75 GLN A C 1
ATOM 558 O O . GLN A 1 75 ? 3.768 -7.634 31.395 1.00 52.06 75 GLN A O 1
ATOM 563 N N . TRP A 1 76 ? 3.845 -7.664 29.148 1.00 44.16 76 TRP A N 1
ATOM 564 C CA . TRP A 1 76 ? 3.065 -8.882 28.893 1.00 44.16 76 TRP A CA 1
ATOM 565 C C . TRP A 1 76 ? 3.923 -10.131 28.686 1.00 44.16 76 TRP A C 1
ATOM 567 O O . TRP A 1 76 ? 3.389 -11.222 28.794 1.00 44.16 76 TRP A O 1
ATOM 577 N N . ALA A 1 77 ? 5.239 -10.037 28.507 1.00 44.91 77 ALA A N 1
ATOM 578 C CA . ALA A 1 77 ? 6.178 -11.167 28.522 1.00 44.91 77 ALA A CA 1
ATOM 579 C C . ALA A 1 77 ? 6.229 -11.832 29.910 1.00 44.91 77 ALA A C 1
ATOM 581 O O . ALA A 1 77 ? 6.751 -12.931 30.084 1.00 44.91 77 ALA A O 1
ATOM 582 N N . ARG A 1 78 ? 5.623 -11.187 30.915 1.00 44.56 78 ARG A N 1
ATOM 583 C CA . ARG A 1 78 ? 5.300 -11.771 32.222 1.00 44.56 78 ARG A CA 1
ATOM 584 C C . ARG A 1 78 ? 3.984 -12.571 32.231 1.00 44.56 78 ARG A C 1
ATOM 586 O O . ARG A 1 78 ? 3.656 -13.165 33.256 1.00 44.56 78 ARG A O 1
ATOM 593 N N . ALA A 1 79 ? 3.237 -12.599 31.128 1.00 36.91 79 ALA A N 1
ATOM 594 C CA . ALA A 1 79 ? 1.978 -13.312 30.934 1.00 36.91 79 ALA A CA 1
ATOM 595 C C . ALA A 1 79 ? 2.131 -14.385 29.822 1.00 36.91 79 ALA A C 1
ATOM 597 O O . ALA A 1 79 ? 2.500 -14.069 28.695 1.00 36.91 79 ALA A O 1
ATOM 598 N N . PRO A 1 80 ? 1.848 -15.671 30.090 1.00 34.31 80 PRO A N 1
ATOM 599 C CA . PRO A 1 80 ? 2.402 -16.774 29.294 1.00 34.31 80 PRO A CA 1
ATOM 600 C C . PRO A 1 80 ? 1.639 -17.158 28.001 1.00 34.31 80 PRO A C 1
ATOM 602 O O . PRO A 1 80 ? 1.696 -18.322 27.618 1.00 34.31 80 PRO A O 1
ATOM 605 N N . PHE A 1 81 ? 0.900 -16.260 27.326 1.00 35.00 81 PHE A N 1
ATOM 606 C CA . PHE A 1 81 ? -0.119 -16.701 26.343 1.00 35.00 81 PHE A CA 1
ATOM 607 C C . PHE A 1 81 ? -0.244 -15.990 24.978 1.00 35.00 81 PHE A C 1
ATOM 609 O O . PHE A 1 81 ? -1.239 -16.240 24.300 1.00 35.00 81 PHE A O 1
ATOM 616 N N . LEU A 1 82 ? 0.711 -15.187 24.489 1.00 38.12 82 LEU A N 1
ATOM 617 C CA . LEU A 1 82 ? 0.589 -14.606 23.133 1.00 38.12 82 LEU A CA 1
ATOM 618 C C . LEU A 1 82 ? 1.821 -14.788 22.235 1.00 38.12 82 LEU A C 1
ATOM 620 O O . LEU A 1 82 ? 2.954 -14.834 22.699 1.00 38.12 82 LEU A O 1
ATOM 624 N N . PHE A 1 83 ? 1.523 -14.929 20.939 1.00 41.75 83 PHE A N 1
ATOM 625 C CA . PHE A 1 83 ? 2.366 -15.293 19.794 1.00 41.75 83 PHE A CA 1
ATOM 626 C C . PHE A 1 83 ? 3.501 -14.296 19.489 1.00 41.75 83 PHE A C 1
ATOM 628 O O . PHE A 1 83 ? 3.480 -13.638 18.456 1.00 41.75 83 PHE A O 1
ATOM 635 N N . PHE A 1 84 ? 4.510 -14.200 20.350 1.00 48.12 84 PHE A N 1
ATOM 636 C CA . PHE A 1 84 ? 5.749 -13.485 20.036 1.00 48.12 84 PHE A CA 1
ATOM 637 C C . PHE A 1 84 ? 6.939 -14.346 20.456 1.00 48.12 84 PHE A C 1
ATOM 639 O O . PHE A 1 84 ? 6.950 -14.881 21.563 1.00 48.12 84 PHE A O 1
ATOM 646 N N . ASP A 1 85 ? 7.926 -14.519 19.572 1.00 46.06 85 ASP A N 1
ATOM 647 C CA . ASP A 1 85 ? 9.086 -15.384 19.843 1.00 46.06 85 ASP A CA 1
ATOM 648 C C . ASP A 1 85 ? 10.045 -14.811 20.904 1.00 46.06 85 ASP A C 1
ATOM 650 O O . ASP A 1 85 ? 10.965 -15.497 21.349 1.00 46.06 85 ASP A O 1
ATOM 654 N N . GLY A 1 86 ? 9.791 -13.577 21.356 1.00 49.91 86 GLY A N 1
ATOM 655 C CA . GLY A 1 86 ? 10.508 -12.929 22.448 1.00 49.91 86 GLY A CA 1
ATOM 656 C C . GLY A 1 86 ? 11.973 -12.633 22.136 1.00 49.91 86 GLY A C 1
ATOM 657 O O . GLY A 1 86 ? 12.731 -12.340 23.063 1.00 49.91 86 GLY A O 1
ATOM 658 N N . SER A 1 87 ? 12.399 -12.719 20.872 1.00 59.50 87 SER A N 1
ATOM 659 C CA . SER A 1 87 ? 13.759 -12.360 20.497 1.00 59.50 87 SER A CA 1
ATOM 660 C C . SER A 1 87 ? 13.983 -10.851 20.668 1.00 59.50 87 SER A C 1
ATOM 662 O O . SER A 1 87 ? 13.109 -10.019 20.407 1.00 59.50 87 SER A O 1
ATOM 664 N N . LEU A 1 88 ? 15.179 -10.485 21.141 1.00 50.12 88 LEU A N 1
ATOM 665 C CA . LEU A 1 88 ? 15.598 -9.095 21.366 1.00 50.12 88 LEU A CA 1
ATOM 666 C C . LEU A 1 88 ? 15.476 -8.241 20.086 1.00 50.12 88 LEU A C 1
ATOM 668 O O . LEU A 1 88 ? 15.307 -7.024 20.162 1.00 50.12 88 LEU A O 1
ATOM 672 N N . ASP A 1 89 ? 15.539 -8.885 18.922 1.00 64.50 89 ASP A N 1
ATOM 673 C CA . ASP A 1 89 ? 15.466 -8.235 17.620 1.00 64.50 89 ASP A CA 1
ATOM 674 C C . ASP A 1 89 ? 14.033 -7.813 17.266 1.00 64.50 89 ASP A C 1
ATOM 676 O O . ASP A 1 89 ? 13.846 -6.741 16.691 1.00 64.50 89 ASP A O 1
ATOM 680 N N . THR A 1 90 ? 13.006 -8.556 17.704 1.00 62.72 90 THR A N 1
ATOM 681 C CA . THR A 1 90 ? 11.600 -8.157 17.508 1.00 62.72 90 THR A CA 1
ATOM 682 C C . THR A 1 90 ? 11.259 -6.884 18.282 1.00 62.72 90 THR A C 1
ATOM 684 O O . THR A 1 90 ? 10.624 -5.990 17.734 1.00 62.72 90 THR A O 1
ATOM 687 N N . ALA A 1 91 ? 11.724 -6.738 19.526 1.00 65.44 91 ALA A N 1
ATOM 688 C CA . ALA A 1 91 ? 11.444 -5.540 20.325 1.00 65.44 91 ALA A CA 1
ATOM 689 C C . ALA A 1 91 ? 12.089 -4.270 19.732 1.00 65.44 91 ALA A C 1
ATOM 691 O O . ALA A 1 91 ? 11.482 -3.199 19.736 1.00 65.44 91 ALA A O 1
ATOM 692 N N . LYS A 1 92 ? 13.305 -4.385 19.179 1.00 66.75 92 LYS A N 1
ATOM 693 C CA . LYS A 1 92 ? 13.973 -3.271 18.483 1.00 66.75 92 LYS A CA 1
ATOM 694 C C . LYS A 1 92 ? 13.243 -2.882 17.200 1.00 66.75 92 LYS A C 1
ATOM 696 O O . LYS A 1 92 ? 13.043 -1.698 16.953 1.00 66.75 92 LYS A O 1
ATOM 701 N N . LEU A 1 93 ? 12.823 -3.878 16.420 1.00 63.09 93 LEU A N 1
ATOM 702 C CA . LEU A 1 93 ? 12.023 -3.708 15.206 1.00 63.09 93 LEU A CA 1
ATOM 703 C C . LEU A 1 93 ? 10.707 -2.978 15.511 1.00 63.09 93 LEU A C 1
ATOM 705 O O . LEU A 1 93 ? 10.311 -2.047 14.812 1.00 63.09 93 LEU A O 1
ATOM 709 N N . GLU A 1 94 ? 10.062 -3.371 16.605 1.00 66.25 94 GLU A N 1
ATOM 710 C CA . GLU A 1 94 ? 8.838 -2.753 17.085 1.00 66.25 94 GLU A CA 1
ATOM 711 C C . GLU A 1 94 ? 9.026 -1.293 17.505 1.00 66.25 94 GLU A C 1
ATOM 713 O O . GLU A 1 94 ? 8.192 -0.453 17.154 1.00 66.25 94 GLU A O 1
ATOM 718 N N . TYR A 1 95 ? 10.108 -0.993 18.223 1.00 70.88 95 TYR A N 1
ATOM 719 C CA . TYR A 1 95 ? 10.438 0.365 18.644 1.00 70.88 95 TYR A CA 1
ATOM 720 C C . TYR A 1 95 ? 10.751 1.264 17.441 1.00 70.88 95 TYR A C 1
ATOM 722 O O . TYR A 1 95 ? 10.197 2.357 17.331 1.00 70.88 95 TYR A O 1
ATOM 730 N N . ALA A 1 96 ? 11.554 0.773 16.491 1.00 66.62 96 ALA A N 1
ATOM 731 C CA . ALA A 1 96 ? 11.870 1.497 15.263 1.00 66.62 96 ALA A CA 1
ATOM 732 C C . ALA A 1 96 ? 10.596 1.852 14.481 1.00 66.62 96 ALA A C 1
ATOM 734 O O . ALA A 1 96 ? 10.404 3.004 14.105 1.00 66.62 96 ALA A O 1
ATOM 735 N N . ALA A 1 97 ? 9.675 0.900 14.294 1.00 65.62 97 ALA A N 1
ATOM 736 C CA . ALA A 1 97 ? 8.418 1.155 13.590 1.00 65.62 97 ALA A CA 1
ATOM 737 C C . ALA A 1 97 ? 7.506 2.180 14.295 1.00 65.62 97 ALA A C 1
ATOM 739 O O . ALA A 1 97 ? 6.814 2.946 13.620 1.00 65.62 97 ALA A O 1
ATOM 740 N N . ASP A 1 98 ? 7.504 2.217 15.633 1.00 72.75 98 ASP A N 1
ATOM 741 C CA . ASP A 1 98 ? 6.773 3.248 16.382 1.00 72.75 98 ASP A CA 1
ATOM 742 C C . ASP A 1 98 ? 7.412 4.628 16.198 1.00 72.75 98 ASP A C 1
ATOM 744 O O . ASP A 1 98 ? 6.698 5.602 15.947 1.00 72.75 98 ASP A O 1
ATOM 748 N N . ASP A 1 99 ? 8.741 4.718 16.250 1.00 72.81 99 ASP A N 1
ATOM 749 C CA . ASP A 1 99 ? 9.464 5.971 16.016 1.00 72.81 99 ASP A CA 1
ATOM 750 C C . ASP A 1 99 ? 9.300 6.479 14.570 1.00 72.81 99 ASP A C 1
ATOM 752 O O . ASP A 1 99 ? 9.106 7.685 14.370 1.00 72.81 99 ASP A O 1
ATOM 756 N N . TYR A 1 100 ? 9.257 5.586 13.570 1.00 64.88 100 TYR A N 1
ATOM 757 C CA . TYR A 1 100 ? 8.895 5.924 12.183 1.00 64.88 100 TYR A CA 1
ATOM 758 C C . TYR A 1 100 ? 7.508 6.573 12.113 1.00 64.88 100 TYR A C 1
ATOM 760 O O . TYR A 1 100 ? 7.334 7.619 11.481 1.00 64.88 100 TYR A O 1
ATOM 768 N N . LEU A 1 101 ? 6.504 5.968 12.759 1.00 65.62 101 LEU A N 1
ATOM 769 C CA . LEU A 1 101 ? 5.146 6.503 12.730 1.00 65.62 101 LEU A CA 1
ATOM 770 C C . LEU A 1 101 ? 5.046 7.843 13.458 1.00 65.62 101 LEU A C 1
ATOM 772 O O . LEU A 1 101 ? 4.390 8.761 12.966 1.00 65.62 101 LEU A O 1
ATOM 776 N N . ILE A 1 102 ? 5.664 7.956 14.632 1.00 72.25 102 ILE A N 1
ATOM 777 C CA . ILE A 1 102 ? 5.674 9.197 15.408 1.00 72.25 102 ILE A CA 1
ATOM 778 C C . ILE A 1 102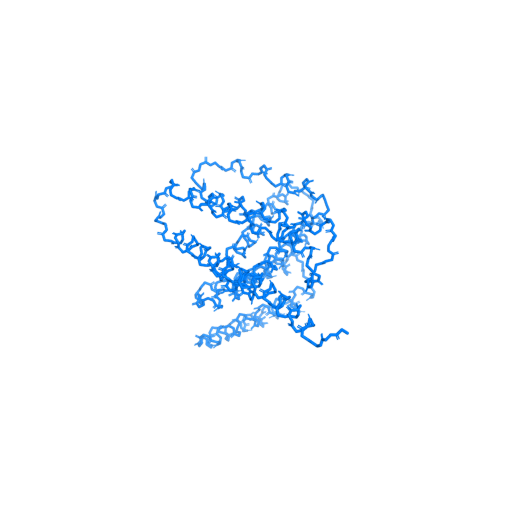 ? 6.256 10.324 14.559 1.00 72.25 102 ILE A C 1
ATOM 780 O O . ILE A 1 102 ? 5.625 11.373 14.424 1.00 72.25 102 ILE A O 1
ATOM 784 N N . SER A 1 103 ? 7.398 10.070 13.921 1.00 69.06 103 SER A N 1
ATOM 785 C CA . SER A 1 103 ? 8.056 11.025 13.032 1.00 69.06 103 SER A CA 1
ATOM 786 C C . SER A 1 103 ? 7.171 11.401 11.841 1.00 69.06 103 SER A C 1
ATOM 788 O O . SER A 1 103 ? 7.056 12.581 11.514 1.00 69.06 103 SER A O 1
ATOM 790 N N . TYR A 1 104 ? 6.470 10.437 11.235 1.00 63.53 104 TYR A N 1
ATOM 791 C CA . TYR A 1 104 ? 5.507 10.702 10.161 1.00 63.53 104 TYR A CA 1
ATOM 792 C C . TYR A 1 104 ? 4.328 11.577 10.615 1.00 63.53 104 TYR A C 1
ATOM 794 O O . TYR A 1 104 ? 3.951 12.534 9.943 1.00 63.53 104 TYR A O 1
ATOM 802 N N . ILE A 1 105 ? 3.737 11.293 11.775 1.00 63.34 105 ILE A N 1
ATOM 803 C CA . ILE A 1 105 ? 2.615 12.085 12.300 1.00 63.34 105 ILE A CA 1
ATOM 804 C C . ILE A 1 105 ? 3.074 13.506 12.642 1.00 63.34 105 ILE A C 1
ATOM 806 O O . ILE A 1 105 ? 2.368 14.480 12.365 1.00 63.34 105 ILE A O 1
ATOM 810 N N . GLN A 1 106 ? 4.273 13.638 13.206 1.00 72.56 106 GLN A N 1
ATOM 811 C CA . GLN A 1 106 ? 4.883 14.932 13.486 1.00 72.56 106 GLN A CA 1
ATOM 812 C C . GLN A 1 106 ? 5.216 15.701 12.200 1.00 72.56 106 GLN A C 1
ATOM 814 O O . GLN A 1 106 ? 5.016 16.916 12.170 1.00 72.56 106 GLN A O 1
ATOM 819 N N . SER A 1 107 ? 5.655 15.026 11.130 1.00 66.06 107 SER A N 1
ATOM 820 C CA . SER A 1 107 ? 5.944 15.667 9.841 1.00 66.06 107 SER A CA 1
ATOM 821 C C . SER A 1 107 ? 4.678 16.176 9.145 1.00 66.06 107 SER A C 1
ATOM 823 O O . SER A 1 107 ? 4.654 17.316 8.682 1.00 66.06 107 SER A O 1
ATOM 825 N N . LEU A 1 108 ? 3.581 15.409 9.176 1.00 58.69 108 LEU A N 1
ATOM 826 C CA . LEU A 1 108 ? 2.268 15.868 8.702 1.00 58.69 108 LEU A CA 1
ATOM 827 C C . LEU A 1 108 ? 1.785 17.121 9.447 1.00 58.69 108 LEU A C 1
ATOM 829 O O . LEU A 1 108 ? 1.135 17.993 8.868 1.00 58.69 108 LEU A O 1
ATOM 833 N N . ALA A 1 109 ? 2.094 17.228 10.740 1.00 65.19 109 ALA A N 1
ATOM 834 C CA . ALA A 1 109 ? 1.756 18.407 11.529 1.00 65.19 109 ALA A CA 1
ATOM 835 C C . ALA A 1 109 ? 2.681 19.603 11.257 1.00 65.19 109 ALA A C 1
ATOM 837 O O . ALA A 1 109 ? 2.263 20.747 11.454 1.00 65.19 109 ALA A O 1
ATOM 838 N N . SER A 1 110 ? 3.912 19.356 10.799 1.00 65.94 110 SER A N 1
ATOM 839 C CA . SER A 1 110 ? 4.955 20.367 10.600 1.00 65.94 110 SER A CA 1
ATOM 840 C C . SER A 1 110 ? 5.147 20.820 9.149 1.00 65.94 110 SER A C 1
ATOM 842 O O . SER A 1 110 ? 5.997 21.681 8.923 1.00 65.94 110 SER A O 1
ATOM 844 N N . GLU A 1 111 ? 4.333 20.341 8.192 1.00 52.59 111 GLU A N 1
ATOM 845 C CA . GLU A 1 111 ? 4.365 20.635 6.737 1.00 52.59 111 GLU A CA 1
ATOM 846 C C . GLU A 1 111 ? 4.489 22.128 6.335 1.00 52.59 111 GLU A C 1
ATOM 848 O O . GLU A 1 111 ? 4.665 22.441 5.158 1.00 52.59 111 GLU A O 1
ATOM 853 N N . LYS A 1 112 ? 4.445 23.074 7.281 1.00 50.88 112 LYS A N 1
ATOM 854 C CA . LYS A 1 112 ? 4.734 24.492 7.046 1.00 50.88 112 LYS A CA 1
ATOM 855 C C . LYS A 1 112 ? 6.182 24.949 7.276 1.00 50.88 112 LYS A C 1
ATOM 857 O O . LYS A 1 112 ? 6.473 26.041 6.797 1.00 50.88 112 LYS A O 1
ATOM 862 N N . GLU A 1 113 ? 7.080 24.215 7.952 1.00 45.22 113 GLU A N 1
ATOM 863 C CA . GLU A 1 113 ? 8.304 24.870 8.478 1.00 45.22 113 GLU A CA 1
ATOM 864 C C . GLU A 1 113 ? 9.701 24.352 8.097 1.00 45.22 113 GLU A C 1
ATOM 866 O O . GLU A 1 113 ? 10.612 25.173 8.165 1.00 45.22 113 GLU A O 1
ATOM 871 N N . ASN A 1 114 ? 9.957 23.120 7.634 1.00 48.72 114 ASN A N 1
ATOM 872 C CA . ASN A 1 114 ? 11.291 22.815 7.068 1.00 48.72 114 ASN A CA 1
ATOM 873 C C . ASN A 1 114 ? 11.382 21.451 6.372 1.00 48.72 114 ASN A C 1
ATOM 875 O O . ASN A 1 114 ? 11.077 20.430 6.977 1.00 48.72 114 ASN A O 1
ATOM 879 N N . LYS A 1 115 ? 11.872 21.410 5.124 1.00 50.28 115 LYS A N 1
ATOM 880 C CA . LYS A 1 115 ? 12.104 20.150 4.386 1.00 50.28 115 LYS A CA 1
ATOM 881 C C . LYS A 1 115 ? 13.384 19.416 4.810 1.00 50.28 115 LYS A C 1
ATOM 883 O O . LYS A 1 115 ? 13.477 18.214 4.607 1.00 50.28 115 LYS A O 1
ATOM 888 N N . GLU A 1 116 ? 14.351 20.113 5.407 1.00 47.69 116 GLU A N 1
ATOM 889 C CA . GLU A 1 116 ? 15.679 19.550 5.705 1.00 47.69 116 GLU A CA 1
ATOM 890 C C . GLU A 1 116 ? 15.738 18.742 7.014 1.00 47.69 116 GLU A C 1
ATOM 892 O O . GLU A 1 116 ? 16.541 17.821 7.116 1.00 47.69 116 GLU A O 1
ATOM 897 N N . SER A 1 117 ? 14.861 18.992 8.000 1.00 48.28 117 SER A N 1
ATOM 898 C CA . SER A 1 117 ? 14.875 18.224 9.264 1.00 48.28 117 SER A CA 1
ATOM 899 C C . SER A 1 117 ? 14.197 16.851 9.164 1.00 48.28 117 SER A C 1
ATOM 901 O O . SER A 1 117 ? 14.139 16.123 10.151 1.00 48.28 117 SER A O 1
ATOM 903 N N . SER A 1 118 ? 13.650 16.506 7.996 1.00 48.38 118 SER A N 1
ATOM 904 C CA . SER A 1 118 ? 12.911 15.261 7.760 1.00 48.38 118 SER A CA 1
ATOM 905 C C . SER A 1 118 ? 13.812 14.054 7.465 1.00 48.38 118 SER A C 1
ATOM 907 O O . SER A 1 118 ? 13.277 12.968 7.292 1.00 48.38 118 SER A O 1
ATOM 909 N N . LEU A 1 119 ? 15.135 14.225 7.379 1.00 48.47 119 LEU A N 1
ATOM 910 C CA . LEU A 1 119 ? 16.074 13.156 7.001 1.00 48.47 119 LEU A CA 1
ATOM 911 C C . LEU A 1 119 ? 16.854 12.566 8.192 1.00 48.47 119 LEU A C 1
ATOM 913 O O . LEU A 1 119 ? 17.332 11.443 8.114 1.00 48.47 119 LEU A O 1
ATOM 917 N N . ALA A 1 120 ? 16.959 13.282 9.318 1.00 51.22 120 ALA A N 1
ATOM 918 C CA . ALA A 1 120 ? 17.817 12.875 10.440 1.00 51.22 120 ALA A CA 1
ATOM 919 C C . ALA A 1 120 ? 17.360 11.589 11.161 1.00 51.22 120 ALA A C 1
ATOM 921 O O . ALA A 1 120 ? 18.175 10.890 11.745 1.00 51.22 120 ALA A O 1
ATOM 922 N N . TRP A 1 121 ? 16.066 11.262 11.124 1.00 49.72 121 TRP A N 1
ATOM 923 C CA . TRP A 1 121 ? 15.519 10.095 11.826 1.00 49.72 121 TRP A CA 1
ATOM 924 C C . TRP A 1 121 ? 15.641 8.788 11.020 1.00 49.72 121 TRP A C 1
ATOM 926 O O . TRP A 1 121 ? 15.523 7.709 11.593 1.00 49.72 121 TRP A O 1
ATOM 936 N N . GLU A 1 122 ? 15.894 8.866 9.708 1.00 45.69 122 GLU A N 1
ATOM 937 C CA . GLU A 1 122 ? 16.149 7.692 8.856 1.00 45.69 122 GLU A CA 1
ATOM 938 C C . GLU A 1 122 ? 17.532 7.107 9.149 1.00 45.69 122 GLU A C 1
ATOM 940 O O . GLU A 1 122 ? 17.661 5.896 9.311 1.00 45.69 122 GLU A O 1
ATOM 945 N N . GLU A 1 123 ? 18.530 7.976 9.349 1.00 52.72 123 GLU A N 1
ATOM 946 C CA . GLU A 1 123 ? 19.863 7.573 9.809 1.00 52.72 123 GLU A CA 1
ATOM 947 C C . GLU A 1 123 ? 19.801 6.881 11.182 1.00 52.72 123 GLU A C 1
ATOM 949 O O . GLU A 1 123 ? 20.492 5.887 11.396 1.00 52.72 123 GLU A O 1
ATOM 954 N N . ASP A 1 124 ? 18.932 7.345 12.088 1.00 50.31 124 ASP A N 1
ATOM 955 C CA . ASP A 1 124 ? 18.742 6.738 13.412 1.00 50.31 124 ASP A CA 1
ATOM 956 C C . ASP A 1 124 ? 18.045 5.365 13.339 1.00 50.31 124 ASP A C 1
ATOM 958 O O . ASP A 1 124 ? 18.395 4.450 14.089 1.00 50.31 124 ASP A O 1
ATOM 962 N N . ALA A 1 125 ? 17.080 5.185 12.434 1.00 43.84 125 ALA A N 1
ATOM 963 C CA . ALA A 1 125 ? 16.366 3.921 12.271 1.00 43.84 125 ALA A CA 1
ATOM 964 C C . ALA A 1 125 ? 17.214 2.832 11.591 1.00 43.84 125 ALA A C 1
ATOM 966 O O . ALA A 1 125 ? 17.247 1.694 12.072 1.00 43.84 125 ALA A O 1
ATOM 967 N N . ASP A 1 126 ? 17.956 3.192 10.541 1.00 47.69 126 ASP A N 1
ATOM 968 C CA . ASP A 1 126 ? 18.927 2.301 9.899 1.00 47.69 126 ASP A CA 1
ATOM 969 C C . ASP A 1 126 ? 20.096 1.975 10.853 1.00 47.69 126 ASP A C 1
ATOM 971 O O . ASP A 1 126 ? 20.632 0.863 10.838 1.00 47.69 126 ASP A O 1
ATOM 975 N N . ALA A 1 127 ? 20.461 2.900 11.755 1.00 53.03 127 ALA A N 1
ATOM 976 C CA . ALA A 1 127 ? 21.454 2.659 12.804 1.00 53.03 127 ALA A CA 1
ATOM 977 C C . ALA A 1 127 ? 20.949 1.752 13.943 1.00 53.03 127 ALA A C 1
ATOM 979 O O . ALA A 1 127 ? 21.750 1.035 14.552 1.00 53.03 127 ALA A O 1
ATOM 980 N N . LEU A 1 128 ? 19.645 1.764 14.251 1.00 47.78 128 LEU A N 1
ATOM 981 C CA . LEU A 1 128 ? 19.052 0.960 15.328 1.00 47.78 128 LEU A CA 1
ATOM 982 C C . LEU A 1 128 ? 19.085 -0.544 15.021 1.00 47.78 128 LEU A C 1
ATOM 984 O O . LEU A 1 128 ? 19.314 -1.344 15.938 1.00 47.78 128 LEU A O 1
ATOM 988 N N . VAL A 1 129 ? 18.896 -0.936 13.754 1.00 52.91 129 VAL A N 1
ATOM 989 C CA . VAL A 1 129 ? 19.050 -2.328 13.303 1.00 52.91 129 VAL A CA 1
ATOM 990 C C . VAL A 1 129 ? 19.641 -2.366 11.878 1.00 52.91 129 VAL A C 1
ATOM 992 O O . VAL A 1 129 ? 18.889 -2.413 10.911 1.00 52.91 129 VAL A O 1
ATOM 995 N N . PRO A 1 130 ? 20.978 -2.434 11.720 1.00 45.84 130 PRO A N 1
ATOM 996 C CA . PRO A 1 130 ? 21.671 -2.381 10.418 1.00 45.84 130 PRO A CA 1
ATOM 997 C C . PRO A 1 130 ? 21.293 -3.476 9.403 1.00 45.84 130 PRO A C 1
ATOM 999 O O . PRO A 1 130 ? 21.677 -3.417 8.238 1.00 45.84 130 PRO A O 1
ATOM 1002 N N . GLU A 1 131 ? 20.581 -4.511 9.849 1.00 46.25 131 GLU A N 1
ATOM 1003 C CA . GLU A 1 131 ? 20.128 -5.643 9.035 1.00 46.25 131 GLU A CA 1
ATOM 1004 C C . GLU A 1 131 ? 18.651 -5.524 8.623 1.00 46.25 131 GLU A C 1
ATOM 1006 O O . GLU A 1 131 ? 18.152 -6.351 7.850 1.00 46.25 131 GLU A O 1
ATOM 1011 N N . LEU A 1 132 ? 17.933 -4.509 9.123 1.00 54.62 132 LEU A N 1
ATOM 1012 C CA . LEU A 1 132 ? 16.528 -4.318 8.806 1.00 54.62 132 LEU A CA 1
ATOM 1013 C C . LEU A 1 132 ? 16.377 -3.766 7.400 1.00 54.62 132 LEU A C 1
ATOM 1015 O O . LEU A 1 132 ? 16.647 -2.607 7.110 1.00 54.62 132 LEU A O 1
ATOM 1019 N N . ARG A 1 133 ? 15.885 -4.615 6.506 1.00 72.50 133 ARG A N 1
ATOM 1020 C CA . ARG A 1 133 ? 15.480 -4.166 5.179 1.00 72.50 133 ARG A CA 1
ATOM 1021 C C . ARG A 1 133 ? 14.235 -3.298 5.327 1.00 72.50 133 ARG A C 1
ATOM 1023 O O . ARG A 1 133 ? 13.284 -3.713 5.985 1.00 72.50 133 ARG A O 1
ATOM 1030 N N . PHE A 1 134 ? 14.202 -2.157 4.642 1.00 78.88 134 PHE A N 1
ATOM 1031 C CA . PHE A 1 134 ? 13.034 -1.273 4.536 1.00 78.88 134 PHE A CA 1
ATOM 1032 C C . PHE A 1 134 ? 11.710 -2.038 4.334 1.00 78.88 134 PHE A C 1
ATOM 1034 O O . PHE A 1 134 ? 10.701 -1.751 4.978 1.00 78.88 134 PHE A O 1
ATOM 1041 N N . SER A 1 135 ? 11.722 -3.086 3.503 1.00 76.19 135 SER A N 1
ATOM 1042 C CA . SER A 1 135 ? 10.560 -3.945 3.262 1.00 76.19 135 SER A CA 1
ATOM 1043 C C . SER A 1 135 ? 10.047 -4.670 4.516 1.00 76.19 135 SER A C 1
ATOM 1045 O O . SER A 1 135 ? 8.836 -4.827 4.666 1.00 76.19 135 SER A O 1
ATOM 1047 N N . ALA A 1 136 ? 10.922 -5.069 5.443 1.00 78.12 136 ALA A N 1
ATOM 1048 C CA . ALA A 1 136 ? 10.541 -5.669 6.722 1.00 78.12 136 ALA A CA 1
ATOM 1049 C C . ALA A 1 136 ? 9.856 -4.653 7.650 1.00 78.12 136 ALA A C 1
ATOM 1051 O O . ALA A 1 136 ? 8.825 -4.977 8.238 1.00 78.12 136 ALA A O 1
ATOM 1052 N N . CYS A 1 137 ? 10.360 -3.414 7.721 1.00 78.31 137 CYS A N 1
ATOM 1053 C CA . CYS A 1 137 ? 9.712 -2.329 8.471 1.00 78.31 137 CYS A CA 1
ATOM 1054 C C . CYS A 1 137 ? 8.296 -2.063 7.950 1.00 78.31 137 CYS A C 1
ATOM 1056 O O . CYS A 1 137 ? 7.340 -2.011 8.723 1.00 78.31 137 CYS A O 1
ATOM 1058 N N . MET A 1 138 ? 8.151 -1.941 6.627 1.00 86.25 138 MET A N 1
ATOM 1059 C CA . MET A 1 138 ? 6.856 -1.678 5.995 1.00 86.25 138 MET A CA 1
ATOM 1060 C C . MET A 1 138 ? 5.861 -2.819 6.233 1.00 86.25 138 MET A C 1
ATOM 1062 O O . MET A 1 138 ? 4.694 -2.560 6.532 1.00 86.25 138 MET A O 1
ATOM 1066 N N . ARG A 1 139 ? 6.319 -4.078 6.178 1.00 84.38 139 ARG A N 1
ATOM 1067 C CA . ARG A 1 139 ? 5.493 -5.247 6.520 1.00 84.38 139 ARG A CA 1
ATOM 1068 C C . ARG A 1 139 ? 5.054 -5.233 7.978 1.00 84.38 139 ARG A C 1
ATOM 1070 O O . ARG A 1 139 ? 3.865 -5.374 8.225 1.00 84.38 139 ARG A O 1
ATOM 1077 N N . LEU A 1 140 ? 5.957 -4.965 8.924 1.00 83.81 140 LEU A N 1
ATOM 1078 C CA . LEU A 1 140 ? 5.588 -4.877 10.340 1.00 83.81 140 LEU A CA 1
ATOM 1079 C C . LEU A 1 140 ? 4.529 -3.796 10.585 1.00 83.81 140 LEU A C 1
ATOM 1081 O O . LEU A 1 140 ? 3.555 -4.015 11.304 1.00 83.81 140 LEU A O 1
ATOM 1085 N N . MET A 1 141 ? 4.704 -2.615 9.993 1.00 84.81 141 MET A N 1
ATOM 1086 C CA . MET A 1 141 ? 3.725 -1.537 10.124 1.00 84.81 141 MET A CA 1
ATOM 1087 C C . MET A 1 141 ? 2.369 -1.914 9.505 1.00 84.81 141 MET A C 1
ATOM 1089 O O . MET A 1 141 ? 1.329 -1.571 10.070 1.00 84.81 141 MET A O 1
ATOM 1093 N N . SER A 1 142 ? 2.366 -2.654 8.392 1.00 88.81 142 SER A N 1
ATOM 1094 C CA . SER A 1 142 ? 1.147 -3.216 7.794 1.00 88.81 142 SER A CA 1
ATOM 1095 C C . SER A 1 142 ? 0.497 -4.273 8.695 1.00 88.81 142 SER A C 1
ATOM 1097 O O . SER A 1 142 ? -0.721 -4.264 8.876 1.00 88.81 142 SER A O 1
ATOM 1099 N N . ASP A 1 143 ? 1.281 -5.154 9.317 1.00 87.12 143 ASP A N 1
ATOM 1100 C CA . ASP A 1 143 ? 0.784 -6.153 10.270 1.00 87.12 143 ASP A CA 1
ATOM 1101 C C . ASP A 1 143 ? 0.161 -5.478 11.498 1.00 87.12 143 ASP A C 1
ATOM 1103 O O . ASP A 1 143 ? -0.898 -5.885 11.981 1.00 87.12 143 ASP A O 1
ATOM 1107 N N . ARG A 1 144 ? 0.755 -4.372 11.962 1.00 85.06 144 ARG A N 1
ATOM 1108 C CA . ARG A 1 144 ? 0.169 -3.526 13.008 1.00 85.06 144 ARG A CA 1
ATOM 1109 C C . ARG A 1 144 ? -1.137 -2.889 12.564 1.00 85.06 144 ARG A C 1
ATOM 1111 O O . ARG A 1 144 ? -2.094 -2.899 13.336 1.00 85.06 144 ARG A O 1
ATOM 1118 N N . ALA A 1 145 ? -1.218 -2.377 11.337 1.00 88.25 145 ALA A N 1
ATOM 1119 C CA . ALA A 1 145 ? -2.477 -1.866 10.802 1.00 88.25 145 ALA A CA 1
ATOM 1120 C C . ALA A 1 145 ? -3.569 -2.951 10.833 1.00 88.25 145 ALA A C 1
ATOM 1122 O O . ALA A 1 145 ? -4.678 -2.698 11.309 1.00 88.25 145 ALA A O 1
ATOM 1123 N N . ALA A 1 146 ? -3.242 -4.183 10.430 1.00 87.75 146 ALA A N 1
ATOM 1124 C CA . ALA A 1 146 ? -4.156 -5.319 10.520 1.00 87.75 146 ALA A CA 1
ATOM 1125 C C . ALA A 1 146 ? -4.538 -5.651 11.975 1.00 87.75 146 ALA A C 1
ATOM 1127 O O . ALA A 1 146 ? -5.715 -5.866 12.269 1.00 87.75 146 ALA A O 1
ATOM 1128 N N . PHE A 1 147 ? -3.585 -5.634 12.910 1.00 84.06 147 PHE A N 1
ATOM 1129 C CA . PHE A 1 147 ? -3.853 -5.832 14.336 1.00 84.06 147 PHE A CA 1
ATOM 1130 C C . PHE A 1 147 ? -4.818 -4.773 14.890 1.00 84.06 147 PHE A C 1
ATOM 1132 O O . PHE A 1 147 ? -5.817 -5.113 15.532 1.00 84.06 147 PHE A O 1
ATOM 1139 N N . TYR A 1 148 ? -4.587 -3.492 14.589 1.00 85.31 148 TYR A N 1
ATOM 1140 C CA . TYR A 1 148 ? -5.490 -2.415 14.992 1.00 85.31 148 TYR A CA 1
ATOM 1141 C C . TYR A 1 148 ? -6.884 -2.585 14.395 1.00 85.31 148 TYR A C 1
ATOM 1143 O O . TYR A 1 148 ? -7.870 -2.371 15.099 1.00 85.31 148 TYR A O 1
ATOM 1151 N N . GLN A 1 149 ? -6.980 -3.024 13.141 1.00 91.25 149 GLN A N 1
ATOM 1152 C CA . GLN A 1 149 ? -8.258 -3.227 12.471 1.00 91.25 149 GLN A CA 1
ATOM 1153 C C . GLN A 1 149 ? -9.057 -4.388 13.072 1.00 91.25 149 GLN A C 1
ATOM 1155 O O . GLN A 1 149 ? -10.232 -4.241 13.419 1.00 91.25 149 GLN A O 1
ATOM 1160 N N . TYR A 1 150 ? -8.430 -5.559 13.168 1.00 88.00 150 TYR A N 1
ATOM 1161 C CA . TYR A 1 150 ? -9.138 -6.813 13.409 1.00 88.00 150 TYR A CA 1
ATOM 1162 C C . TYR A 1 150 ? -9.148 -7.238 14.874 1.00 88.00 150 TYR A C 1
ATOM 1164 O O . TYR A 1 150 ? -10.086 -7.916 15.284 1.00 88.00 150 TYR A O 1
ATOM 1172 N N . VAL A 1 151 ? -8.140 -6.845 15.659 1.00 81.38 151 VAL A N 1
ATOM 1173 C CA . VAL A 1 151 ? -8.025 -7.234 17.072 1.00 81.38 151 VAL A CA 1
ATOM 1174 C C . VAL A 1 151 ? -8.512 -6.123 17.990 1.00 81.38 151 VAL A C 1
ATOM 1176 O O . VAL A 1 151 ? -9.304 -6.379 18.893 1.00 81.38 151 VAL A O 1
ATOM 1179 N N . LEU A 1 152 ? -8.058 -4.887 17.766 1.00 79.69 152 LEU A N 1
ATOM 1180 C CA . LEU A 1 152 ? -8.409 -3.762 18.641 1.00 79.69 152 LEU A CA 1
ATOM 1181 C C . LEU A 1 152 ? -9.627 -2.963 18.169 1.00 79.69 152 LEU A C 1
ATOM 1183 O O . LEU A 1 152 ? -10.122 -2.129 18.923 1.00 79.69 152 LEU A O 1
ATOM 1187 N N . HIS A 1 153 ? -10.119 -3.217 16.952 1.00 84.94 153 HIS A N 1
ATOM 1188 C CA . HIS A 1 153 ? -11.223 -2.473 16.339 1.00 84.94 153 HIS A CA 1
ATOM 1189 C C . HIS A 1 153 ? -11.004 -0.951 16.384 1.00 84.94 153 HIS A C 1
ATOM 1191 O O . HIS A 1 153 ? -11.912 -0.177 16.691 1.00 84.94 153 HIS A O 1
ATOM 1197 N N . LEU A 1 154 ? -9.777 -0.530 16.067 1.00 86.19 154 LEU A N 1
ATOM 1198 C CA . LEU A 1 154 ? -9.324 0.857 15.970 1.00 86.19 154 LEU A CA 1
ATOM 1199 C C . LEU A 1 154 ? -9.118 1.242 14.492 1.00 86.19 154 LEU A C 1
ATOM 1201 O O . LEU A 1 154 ? -7.977 1.400 14.047 1.00 86.19 154 LEU A O 1
ATOM 1205 N N . PRO A 1 155 ? -10.206 1.415 13.718 1.00 88.62 155 PRO A N 1
ATOM 1206 C CA . PRO A 1 155 ? -10.142 1.586 12.267 1.00 88.62 155 PRO A CA 1
ATOM 1207 C C . PRO A 1 155 ? -9.332 2.811 11.831 1.00 88.62 155 PRO A C 1
ATOM 1209 O O . PRO A 1 155 ? -8.535 2.749 10.898 1.00 88.62 155 PRO A O 1
ATOM 1212 N N . TYR A 1 156 ? -9.467 3.934 12.538 1.00 85.56 156 TYR A N 1
ATOM 1213 C CA . TYR A 1 156 ? -8.723 5.153 12.212 1.00 85.56 156 TYR A CA 1
ATOM 1214 C C . TYR A 1 156 ? -7.215 4.998 12.412 1.00 85.56 156 TYR A C 1
ATOM 1216 O O . TYR A 1 156 ? -6.431 5.548 11.636 1.00 85.56 156 TYR A O 1
ATOM 1224 N N . LEU A 1 157 ? -6.805 4.238 13.429 1.00 84.19 157 LEU A N 1
ATOM 1225 C CA . LEU A 1 157 ? -5.395 3.986 13.688 1.00 84.19 157 LEU A CA 1
ATOM 1226 C C . LEU A 1 157 ? -4.827 3.038 12.630 1.00 84.19 157 LEU A C 1
ATOM 1228 O O . LEU A 1 157 ? -3.801 3.356 12.037 1.00 84.19 157 LEU A O 1
ATOM 1232 N N . ALA A 1 158 ? -5.541 1.951 12.318 1.00 89.62 158 ALA A N 1
ATOM 1233 C CA . ALA A 1 158 ? -5.184 1.038 11.233 1.00 89.62 158 ALA A CA 1
ATOM 1234 C C . ALA A 1 158 ? -4.972 1.779 9.903 1.00 89.62 158 ALA A C 1
ATOM 1236 O O . ALA A 1 158 ? -3.939 1.634 9.253 1.00 89.62 158 ALA A O 1
ATOM 1237 N N . GLU A 1 159 ? -5.920 2.644 9.534 1.00 90.25 159 GLU A N 1
ATOM 1238 C CA . GLU A 1 159 ? -5.825 3.467 8.328 1.00 90.25 159 GLU A CA 1
ATOM 1239 C C . GLU A 1 159 ? -4.624 4.422 8.368 1.00 90.25 159 GLU A C 1
ATOM 1241 O O . GLU A 1 159 ? -3.930 4.576 7.366 1.00 90.25 159 GLU A O 1
ATOM 1246 N N . THR A 1 160 ? -4.348 5.050 9.514 1.00 83.81 160 THR A N 1
ATOM 1247 C CA . THR A 1 160 ? -3.215 5.979 9.672 1.00 83.81 160 THR A CA 1
ATOM 1248 C C . THR A 1 160 ? -1.877 5.264 9.496 1.00 83.81 160 THR A C 1
ATOM 1250 O O . THR A 1 160 ? -1.027 5.745 8.746 1.00 83.81 160 THR A O 1
ATOM 1253 N N . TYR A 1 161 ? -1.715 4.092 10.117 1.00 86.12 161 TYR A N 1
ATOM 1254 C CA . TYR A 1 161 ? -0.532 3.249 9.940 1.00 86.12 161 TYR A CA 1
ATOM 1255 C C . TYR A 1 161 ? -0.349 2.867 8.473 1.00 86.12 161 TYR A C 1
ATOM 1257 O O . TYR A 1 161 ? 0.714 3.100 7.903 1.00 86.12 161 TYR A O 1
ATOM 1265 N N . GLN A 1 162 ? -1.401 2.365 7.826 1.00 93.25 162 GLN A N 1
ATOM 1266 C CA . GLN A 1 162 ? -1.290 1.926 6.440 1.00 93.25 162 GLN A CA 1
ATOM 1267 C C . GLN A 1 162 ? -1.007 3.091 5.475 1.00 93.25 162 GLN A C 1
ATOM 1269 O O . GLN A 1 162 ? -0.248 2.941 4.519 1.00 93.25 162 GLN A O 1
ATOM 1274 N N . ARG A 1 163 ? -1.556 4.286 5.735 1.00 89.19 163 ARG A N 1
ATOM 1275 C CA . ARG A 1 163 ? -1.226 5.502 4.971 1.00 89.19 163 ARG A CA 1
ATOM 1276 C C . ARG A 1 163 ? 0.234 5.912 5.140 1.00 89.19 163 ARG A C 1
ATOM 1278 O O . ARG A 1 163 ? 0.851 6.293 4.147 1.00 89.19 163 ARG A O 1
ATOM 1285 N N . CYS A 1 164 ? 0.779 5.808 6.353 1.00 85.62 164 CYS A N 1
ATOM 1286 C CA . CYS A 1 164 ? 2.200 6.035 6.613 1.00 85.62 164 CYS A CA 1
ATOM 1287 C C . CYS A 1 164 ? 3.062 5.073 5.788 1.00 85.62 164 CYS A C 1
ATOM 1289 O O . CYS A 1 164 ? 3.964 5.516 5.084 1.00 85.62 164 CYS A O 1
ATOM 1291 N N . VAL A 1 165 ? 2.735 3.778 5.800 1.00 88.56 165 VAL A N 1
ATOM 1292 C CA . VAL A 1 165 ? 3.458 2.756 5.025 1.00 88.56 165 VAL A CA 1
ATOM 1293 C C . VAL A 1 165 ? 3.456 3.076 3.532 1.00 88.56 165 VAL A C 1
ATOM 1295 O O . VAL A 1 165 ? 4.511 3.099 2.899 1.00 88.56 165 VAL A O 1
ATOM 1298 N N . VAL A 1 166 ? 2.286 3.381 2.962 1.00 92.19 166 VAL A N 1
ATOM 1299 C CA . VAL A 1 166 ? 2.171 3.746 1.541 1.00 92.19 166 VAL A CA 1
ATOM 1300 C C . VAL A 1 166 ? 2.982 5.002 1.221 1.00 92.19 166 VAL A C 1
ATOM 1302 O O . VAL A 1 166 ? 3.642 5.055 0.184 1.00 92.19 166 VAL A O 1
ATOM 1305 N N . TRP A 1 167 ? 2.951 6.011 2.095 1.00 89.88 167 TRP A N 1
ATOM 1306 C CA . TRP A 1 167 ? 3.723 7.238 1.909 1.00 89.88 167 TRP A CA 1
ATOM 1307 C C . TRP A 1 167 ? 5.232 6.970 1.906 1.00 89.88 167 TRP A C 1
ATOM 1309 O O . TRP A 1 167 ? 5.912 7.411 0.980 1.00 89.88 167 TRP A O 1
ATOM 1319 N N . GLN A 1 168 ? 5.732 6.193 2.871 1.00 86.44 168 GLN A N 1
ATOM 1320 C CA . GLN A 1 168 ? 7.146 5.815 2.941 1.00 86.44 168 GLN A CA 1
ATOM 1321 C C . GLN A 1 168 ? 7.573 5.024 1.701 1.00 86.44 168 GLN A C 1
ATOM 1323 O O . GLN A 1 168 ? 8.599 5.327 1.102 1.00 86.44 168 GLN A O 1
ATOM 1328 N N . CYS A 1 169 ? 6.758 4.062 1.249 1.00 88.88 169 CYS A N 1
ATOM 1329 C CA . CYS A 1 169 ? 7.050 3.292 0.036 1.00 88.88 169 CYS A CA 1
ATOM 1330 C C . CYS A 1 169 ? 7.141 4.186 -1.212 1.00 88.88 169 CYS A C 1
ATOM 1332 O O . CYS A 1 169 ? 8.044 4.008 -2.025 1.00 88.88 169 CYS A O 1
ATOM 1334 N N . ARG A 1 170 ? 6.233 5.164 -1.367 1.00 92.12 170 ARG A N 1
ATOM 1335 C CA . ARG A 1 170 ? 6.279 6.127 -2.486 1.00 92.12 170 ARG A CA 1
ATOM 1336 C C . ARG A 1 170 ? 7.541 6.976 -2.435 1.00 92.12 170 ARG A C 1
ATOM 1338 O O . ARG A 1 170 ? 8.196 7.146 -3.455 1.00 92.12 170 ARG A O 1
ATOM 1345 N N . ARG A 1 171 ? 7.883 7.480 -1.249 1.00 87.12 171 ARG A N 1
ATOM 1346 C CA . ARG A 1 171 ? 9.073 8.304 -1.052 1.00 87.12 171 ARG A CA 1
ATOM 1347 C C . ARG A 1 171 ? 10.356 7.534 -1.372 1.00 87.12 171 ARG A C 1
ATOM 1349 O O . ARG A 1 171 ? 11.156 8.038 -2.152 1.00 87.12 171 ARG A O 1
ATOM 1356 N N . ALA A 1 172 ? 10.507 6.322 -0.841 1.00 85.69 172 ALA A N 1
ATOM 1357 C CA . ALA A 1 172 ? 11.663 5.469 -1.109 1.00 85.69 172 ALA A CA 1
ATOM 1358 C C . ALA A 1 172 ? 11.796 5.139 -2.606 1.00 85.69 172 ALA A C 1
ATOM 1360 O O . ALA A 1 172 ? 12.892 5.170 -3.159 1.00 85.69 172 ALA A O 1
ATOM 1361 N N . LEU A 1 173 ? 10.675 4.884 -3.291 1.00 88.75 173 LEU A N 1
ATOM 1362 C CA . LEU A 1 173 ? 10.662 4.667 -4.739 1.00 88.75 173 LEU A CA 1
ATOM 1363 C C . LEU A 1 173 ? 11.077 5.925 -5.522 1.00 88.75 173 LEU A C 1
ATOM 1365 O O . LEU A 1 173 ? 11.8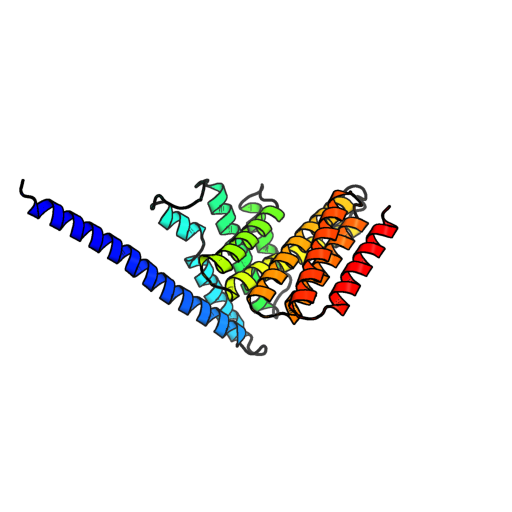19 5.828 -6.497 1.00 88.75 173 LEU A O 1
ATOM 1369 N N . ASP A 1 174 ? 10.619 7.107 -5.108 1.00 88.38 174 ASP A N 1
ATOM 1370 C CA . ASP A 1 174 ? 11.006 8.374 -5.736 1.00 88.38 174 ASP A CA 1
ATOM 1371 C C . ASP A 1 174 ? 12.491 8.701 -5.516 1.00 88.38 174 ASP A C 1
ATOM 1373 O O . ASP A 1 174 ? 13.138 9.242 -6.411 1.00 88.38 174 ASP A O 1
ATOM 1377 N N . GLU A 1 175 ? 13.037 8.392 -4.339 1.00 85.69 175 GLU A N 1
ATOM 1378 C CA . GLU A 1 175 ? 14.466 8.530 -4.036 1.00 85.69 175 GLU A CA 1
ATOM 1379 C C . GLU A 1 175 ? 15.300 7.563 -4.882 1.00 85.69 175 GLU A C 1
ATOM 1381 O O . GLU A 1 175 ? 16.221 8.006 -5.566 1.00 85.69 175 GLU A O 1
ATOM 1386 N N . LEU A 1 176 ? 14.893 6.293 -4.964 1.00 85.88 176 LEU A N 1
ATOM 1387 C CA . LEU A 1 176 ? 15.527 5.296 -5.828 1.00 85.88 176 LEU A CA 1
ATOM 1388 C C . LEU A 1 176 ? 15.578 5.754 -7.294 1.00 85.88 176 LEU A C 1
ATOM 1390 O O . LEU A 1 176 ? 16.617 5.646 -7.942 1.00 85.88 176 LEU A O 1
ATOM 1394 N N . ARG A 1 177 ? 14.475 6.306 -7.816 1.00 86.44 177 ARG A N 1
ATOM 1395 C CA . ARG A 1 177 ? 14.410 6.842 -9.187 1.00 86.44 177 ARG A CA 1
ATOM 1396 C C . ARG A 1 177 ? 15.388 7.991 -9.412 1.00 86.44 177 ARG A C 1
ATOM 1398 O O . ARG A 1 177 ? 16.062 8.024 -10.437 1.00 86.44 177 ARG A O 1
ATOM 1405 N N . ARG A 1 178 ? 15.501 8.914 -8.449 1.00 84.00 178 ARG A N 1
ATOM 1406 C CA . ARG A 1 178 ? 16.471 10.021 -8.524 1.00 84.00 178 ARG A CA 1
ATOM 1407 C C . ARG A 1 178 ? 17.908 9.509 -8.504 1.00 84.00 178 ARG A C 1
ATOM 1409 O O . ARG A 1 178 ? 18.740 10.031 -9.240 1.00 84.00 178 ARG A O 1
ATOM 1416 N N . ASP A 1 179 ? 18.199 8.498 -7.694 1.00 79.81 179 ASP A N 1
ATOM 1417 C CA . ASP A 1 179 ? 19.544 7.933 -7.598 1.00 79.81 179 ASP A CA 1
ATOM 1418 C C . ASP A 1 179 ? 19.939 7.161 -8.861 1.00 79.81 179 ASP A C 1
ATOM 1420 O O . ASP A 1 179 ? 21.081 7.277 -9.308 1.00 79.81 179 ASP A O 1
ATOM 1424 N N . VAL A 1 180 ? 18.998 6.445 -9.488 1.00 72.94 180 VAL A N 1
ATOM 1425 C CA . VAL A 1 180 ? 19.200 5.794 -10.797 1.00 72.94 180 VAL A CA 1
ATOM 1426 C C . VAL A 1 180 ? 19.485 6.830 -11.890 1.00 72.94 180 VAL A C 1
ATOM 1428 O O . VAL A 1 180 ? 20.370 6.616 -12.716 1.00 72.94 180 VAL A O 1
ATOM 1431 N N . ASP A 1 181 ? 18.810 7.982 -11.873 1.00 71.94 181 ASP A N 1
ATOM 1432 C CA . ASP A 1 181 ? 19.097 9.072 -12.816 1.00 71.94 181 ASP A CA 1
ATOM 1433 C C . ASP A 1 181 ? 20.514 9.654 -12.623 1.00 71.94 181 ASP A C 1
ATOM 1435 O O . ASP A 1 181 ? 21.156 10.097 -13.583 1.00 71.94 181 ASP A O 1
ATOM 1439 N N . LEU A 1 182 ? 21.024 9.649 -11.384 1.00 72.62 182 LEU A N 1
ATOM 1440 C CA . LEU A 1 182 ? 22.343 10.183 -11.025 1.00 72.62 182 LEU A CA 1
ATOM 1441 C C . LEU A 1 182 ? 23.483 9.175 -11.239 1.00 72.62 182 LEU A C 1
ATOM 1443 O O . LEU A 1 182 ? 24.593 9.566 -11.619 1.00 72.62 182 LEU A O 1
ATOM 1447 N N . GLN A 1 183 ? 23.238 7.884 -11.011 1.00 62.88 183 GLN A N 1
ATOM 1448 C CA . GLN A 1 183 ? 24.221 6.819 -11.172 1.00 62.88 183 GLN A CA 1
ATOM 1449 C C . GLN A 1 183 ? 24.024 6.089 -12.505 1.00 62.88 183 GLN A C 1
ATOM 1451 O O . GLN A 1 183 ? 23.061 5.365 -12.707 1.00 62.88 183 GLN A O 1
ATOM 1456 N N . LYS A 1 184 ? 25.022 6.153 -13.399 1.00 58.16 184 LYS A N 1
ATOM 1457 C CA . LYS A 1 184 ? 25.086 5.371 -14.660 1.00 58.16 184 LYS A CA 1
ATOM 1458 C C . LYS A 1 184 ? 25.256 3.847 -14.457 1.00 58.16 184 LYS A C 1
ATOM 1460 O O . LYS A 1 184 ? 25.832 3.169 -15.304 1.00 58.16 184 LYS A O 1
ATOM 1465 N N . SER A 1 185 ? 24.823 3.307 -13.325 1.00 52.91 185 SER A N 1
ATOM 1466 C CA . SER A 1 185 ? 24.851 1.884 -12.996 1.00 52.91 185 SER A CA 1
ATOM 1467 C C . SER A 1 185 ? 23.569 1.229 -13.526 1.00 52.91 185 SER A C 1
ATOM 1469 O O . SER A 1 185 ? 22.638 0.949 -12.775 1.00 52.91 185 SER A O 1
ATOM 1471 N N . ALA A 1 186 ? 23.511 1.028 -14.844 1.00 60.59 186 ALA A N 1
ATOM 1472 C CA . ALA A 1 186 ? 22.313 0.574 -15.557 1.00 60.59 186 ALA A CA 1
ATOM 1473 C C . ALA A 1 186 ? 21.841 -0.848 -15.185 1.00 60.59 186 ALA A C 1
ATOM 1475 O O . ALA A 1 186 ? 20.682 -1.181 -15.419 1.00 60.59 186 ALA A O 1
ATOM 1476 N N . ASP A 1 187 ? 22.707 -1.676 -14.595 1.00 66.25 187 ASP A N 1
ATOM 1477 C CA . ASP A 1 187 ? 22.485 -3.128 -14.563 1.00 66.25 187 ASP A CA 1
ATOM 1478 C C . ASP A 1 187 ? 21.647 -3.628 -13.369 1.00 66.25 187 ASP A C 1
ATOM 1480 O O . ASP A 1 187 ? 21.090 -4.719 -13.439 1.00 66.25 187 ASP A O 1
ATOM 1484 N N . LEU A 1 188 ? 21.523 -2.854 -12.281 1.00 66.56 188 LEU A N 1
ATOM 1485 C CA . LEU A 1 188 ? 20.742 -3.242 -11.085 1.00 66.56 188 LEU A CA 1
ATOM 1486 C C . LEU A 1 188 ? 19.518 -2.350 -10.822 1.00 66.56 188 LEU A C 1
ATOM 1488 O O . LEU A 1 188 ? 18.641 -2.735 -10.052 1.00 66.56 188 LEU A O 1
ATOM 1492 N N . GLY A 1 189 ? 19.430 -1.185 -11.470 1.00 81.31 189 GLY A N 1
ATOM 1493 C CA . GLY A 1 189 ? 18.359 -0.206 -11.243 1.00 81.31 189 GLY A CA 1
ATOM 1494 C C . GLY A 1 189 ? 16.943 -0.742 -11.514 1.00 81.31 189 GLY A C 1
ATOM 1495 O O . GLY A 1 189 ? 16.100 -0.646 -10.622 1.00 81.31 189 GLY A O 1
ATOM 1496 N N . PRO A 1 190 ? 16.668 -1.356 -12.685 1.00 87.81 190 PRO A N 1
ATOM 1497 C CA . PRO A 1 190 ? 15.307 -1.760 -13.046 1.00 87.81 190 PRO A CA 1
ATOM 1498 C C . PRO A 1 190 ? 14.713 -2.848 -12.148 1.00 87.81 190 PRO A C 1
ATOM 1500 O O . PRO A 1 190 ? 13.550 -2.749 -11.772 1.00 87.81 190 PRO A O 1
ATOM 1503 N N . ALA A 1 191 ? 15.500 -3.856 -11.757 1.00 88.12 191 ALA A N 1
ATOM 1504 C CA . ALA A 1 191 ? 15.020 -4.950 -10.909 1.00 88.12 191 ALA A CA 1
ATOM 1505 C C . ALA A 1 191 ? 14.698 -4.473 -9.481 1.00 88.12 191 ALA A C 1
ATOM 1507 O O . ALA A 1 191 ? 13.662 -4.827 -8.922 1.00 88.12 191 ALA A O 1
ATOM 1508 N N . VAL A 1 192 ? 15.552 -3.615 -8.908 1.00 88.31 192 VAL A N 1
ATOM 1509 C CA . VAL A 1 192 ? 15.309 -3.022 -7.582 1.00 88.31 192 VAL A CA 1
ATOM 1510 C C . VAL A 1 192 ? 14.088 -2.101 -7.624 1.00 88.31 192 VAL A C 1
ATOM 1512 O O . VAL A 1 192 ? 13.246 -2.143 -6.726 1.00 88.31 192 VAL A O 1
ATOM 1515 N N . GLU A 1 193 ? 13.942 -1.305 -8.687 1.00 89.69 193 GLU A N 1
ATOM 1516 C CA . GLU A 1 193 ? 12.757 -0.466 -8.866 1.00 89.69 193 GLU A CA 1
ATOM 1517 C C . GLU A 1 193 ? 11.490 -1.316 -9.061 1.00 89.69 193 GLU A C 1
ATOM 1519 O O . GLU A 1 193 ? 10.436 -0.985 -8.511 1.00 89.69 193 GLU A O 1
ATOM 1524 N N . ALA A 1 194 ? 11.569 -2.434 -9.786 1.00 92.00 194 ALA A N 1
ATOM 1525 C CA . ALA A 1 194 ? 10.456 -3.366 -9.934 1.00 92.00 194 ALA A CA 1
ATOM 1526 C C . ALA A 1 194 ? 10.023 -3.943 -8.577 1.00 92.00 194 ALA A C 1
ATOM 1528 O O . ALA A 1 194 ? 8.840 -3.872 -8.241 1.00 92.00 194 ALA A O 1
ATOM 1529 N N . GLU A 1 195 ? 10.962 -4.422 -7.754 1.00 90.94 195 GLU A N 1
ATOM 1530 C CA . GLU A 1 195 ? 10.669 -4.931 -6.406 1.00 90.94 195 GLU A CA 1
ATOM 1531 C C . GLU A 1 195 ? 10.016 -3.855 -5.519 1.00 90.94 195 GLU A C 1
ATOM 1533 O O . GLU A 1 195 ? 9.008 -4.114 -4.854 1.00 90.94 195 GLU A O 1
ATOM 1538 N N . ALA A 1 196 ? 10.521 -2.619 -5.563 1.00 91.31 196 ALA A N 1
ATOM 1539 C CA . ALA A 1 196 ? 9.940 -1.495 -4.833 1.00 91.31 196 ALA A CA 1
ATOM 1540 C C . ALA A 1 196 ? 8.509 -1.157 -5.306 1.00 91.31 196 ALA A C 1
ATOM 1542 O O . ALA A 1 196 ? 7.626 -0.904 -4.480 1.00 91.31 196 ALA A O 1
ATOM 1543 N N . ASN A 1 197 ? 8.238 -1.210 -6.616 1.00 93.75 197 ASN A N 1
ATOM 1544 C CA . ASN A 1 197 ? 6.888 -1.035 -7.166 1.00 93.75 197 ASN A CA 1
ATOM 1545 C C . ASN A 1 197 ? 5.927 -2.159 -6.726 1.00 93.75 197 ASN A C 1
ATOM 1547 O O . ASN A 1 197 ? 4.746 -1.889 -6.485 1.00 93.75 197 ASN A O 1
ATOM 1551 N N . LEU A 1 198 ? 6.400 -3.404 -6.596 1.00 94.44 198 LEU A N 1
ATOM 1552 C CA . LEU A 1 198 ? 5.588 -4.523 -6.095 1.00 94.44 198 LEU A CA 1
ATOM 1553 C C . LEU A 1 198 ? 5.243 -4.348 -4.615 1.00 94.44 198 LEU A C 1
ATOM 1555 O O . LEU A 1 198 ? 4.081 -4.517 -4.235 1.00 94.44 198 LEU A O 1
ATOM 1559 N N . LEU A 1 199 ? 6.225 -3.958 -3.795 1.00 92.38 199 LEU A N 1
ATOM 1560 C CA . LEU A 1 199 ? 5.998 -3.644 -2.386 1.00 92.38 199 LEU A CA 1
ATOM 1561 C C . LEU A 1 199 ? 4.971 -2.514 -2.253 1.00 92.38 199 LEU A C 1
ATOM 1563 O O . LEU A 1 199 ? 3.985 -2.658 -1.534 1.00 92.38 199 LEU A O 1
ATOM 1567 N N . LEU A 1 200 ? 5.142 -1.418 -2.997 1.00 95.25 200 LEU A N 1
ATOM 1568 C CA . LEU A 1 200 ? 4.189 -0.310 -2.996 1.00 95.25 200 LEU A CA 1
ATOM 1569 C C . LEU A 1 200 ? 2.774 -0.771 -3.384 1.00 95.25 200 LEU A C 1
ATOM 1571 O O . LEU A 1 200 ? 1.804 -0.398 -2.722 1.00 95.25 200 LEU A O 1
ATOM 1575 N N . ALA A 1 201 ? 2.642 -1.609 -4.416 1.00 96.69 201 ALA A N 1
ATOM 1576 C CA . ALA A 1 201 ? 1.353 -2.133 -4.856 1.00 96.69 201 ALA A CA 1
ATOM 1577 C C . ALA A 1 201 ? 0.640 -2.954 -3.771 1.00 96.69 201 ALA A C 1
ATOM 1579 O O . ALA A 1 201 ? -0.570 -2.818 -3.586 1.00 96.69 201 ALA A O 1
ATOM 1580 N N . GLU A 1 202 ? 1.375 -3.808 -3.056 1.00 95.75 202 GLU A N 1
ATOM 1581 C CA . GLU A 1 202 ? 0.856 -4.572 -1.919 1.00 95.75 202 GLU A CA 1
ATOM 1582 C C . GLU A 1 202 ? 0.318 -3.639 -0.829 1.00 95.75 202 GLU A C 1
ATOM 1584 O O . GLU A 1 202 ? -0.827 -3.779 -0.397 1.00 95.75 202 GLU A O 1
ATOM 1589 N N . GLN A 1 203 ? 1.098 -2.627 -0.450 1.00 96.56 203 GLN A N 1
ATOM 1590 C CA . GLN A 1 203 ? 0.712 -1.713 0.622 1.00 96.56 203 GLN A CA 1
ATOM 1591 C C . GLN A 1 203 ? -0.470 -0.814 0.242 1.00 96.56 203 GLN A C 1
ATOM 1593 O O . GLN A 1 203 ? -1.329 -0.533 1.084 1.00 96.56 203 GLN A O 1
ATOM 1598 N N . ILE A 1 204 ? -0.563 -0.391 -1.023 1.00 97.62 204 ILE A N 1
ATOM 1599 C CA . ILE A 1 204 ? -1.723 0.350 -1.531 1.00 97.62 204 ILE A CA 1
ATOM 1600 C C . ILE A 1 204 ? -2.969 -0.547 -1.552 1.00 97.62 204 ILE A C 1
ATOM 1602 O O . ILE A 1 204 ? -4.049 -0.086 -1.184 1.00 97.62 204 ILE A O 1
ATOM 1606 N N . ASN A 1 205 ? -2.842 -1.821 -1.937 1.00 97.44 205 ASN A N 1
ATOM 1607 C CA . ASN A 1 205 ? -3.964 -2.759 -1.911 1.00 97.44 205 ASN A CA 1
ATOM 1608 C C . ASN A 1 205 ? -4.512 -2.938 -0.485 1.00 97.44 205 ASN A C 1
ATOM 1610 O O . ASN A 1 205 ? -5.717 -2.814 -0.277 1.00 97.44 205 ASN A O 1
ATOM 1614 N N . ASN A 1 206 ? -3.628 -3.132 0.498 1.00 96.44 206 ASN A N 1
ATOM 1615 C CA . ASN A 1 206 ? -4.008 -3.231 1.912 1.00 96.44 206 ASN A CA 1
ATOM 1616 C C . ASN A 1 206 ? -4.733 -1.961 2.393 1.00 96.44 206 ASN A C 1
ATOM 1618 O O . ASN A 1 206 ? -5.716 -2.034 3.131 1.00 96.44 206 ASN A O 1
ATOM 1622 N N . LEU A 1 207 ? -4.294 -0.782 1.935 1.00 96.69 207 LEU A N 1
ATOM 1623 C CA . LEU A 1 207 ? -4.985 0.477 2.212 1.00 96.69 207 LEU A CA 1
ATOM 1624 C C . LEU A 1 207 ? -6.379 0.532 1.563 1.00 96.69 207 LEU A C 1
ATOM 1626 O O . LEU A 1 207 ? -7.328 1.010 2.185 1.00 96.69 207 LEU A O 1
ATOM 1630 N N . GLY A 1 208 ? -6.510 0.027 0.333 1.00 97.12 208 GLY A N 1
ATOM 1631 C CA . GLY A 1 208 ? -7.791 -0.135 -0.354 1.00 97.12 208 GLY A CA 1
ATOM 1632 C C . GLY A 1 208 ? -8.764 -0.994 0.450 1.00 97.12 208 GLY A C 1
ATOM 1633 O O . GLY A 1 208 ? -9.889 -0.561 0.703 1.00 97.12 208 GLY A O 1
ATOM 1634 N N . ASP A 1 209 ? -8.307 -2.145 0.942 1.00 96.31 209 ASP A N 1
ATOM 1635 C CA . ASP A 1 209 ? -9.109 -3.053 1.768 1.00 96.31 209 ASP A CA 1
ATOM 1636 C C . ASP A 1 209 ? -9.590 -2.384 3.068 1.00 96.31 209 ASP A C 1
ATOM 1638 O O . ASP A 1 209 ? -10.766 -2.501 3.431 1.00 96.31 209 ASP A O 1
ATOM 1642 N N . LEU A 1 210 ? -8.728 -1.603 3.734 1.00 95.38 210 LEU A N 1
ATOM 1643 C CA . LEU A 1 210 ? -9.120 -0.803 4.902 1.00 95.38 210 LEU A CA 1
ATOM 1644 C C . LEU A 1 210 ? -10.175 0.252 4.546 1.00 95.38 210 LEU A C 1
ATOM 1646 O O . LEU A 1 210 ? -11.167 0.406 5.261 1.00 95.38 210 LEU A O 1
ATOM 1650 N N . TYR A 1 211 ? -10.028 0.950 3.417 1.00 95.75 211 TYR A N 1
ATOM 1651 C CA . TYR A 1 211 ? -11.040 1.907 2.967 1.00 95.75 211 TYR A CA 1
ATOM 1652 C C . TYR A 1 211 ? -12.387 1.240 2.674 1.00 95.75 211 TYR A C 1
ATOM 1654 O O . TYR A 1 211 ? -13.424 1.806 3.029 1.00 95.75 211 TYR A O 1
ATOM 1662 N N . VAL A 1 212 ? -12.399 0.038 2.089 1.00 95.62 212 VAL A N 1
ATOM 1663 C CA . VAL A 1 212 ? -13.632 -0.748 1.913 1.00 95.62 212 VAL A CA 1
ATOM 1664 C C . VAL A 1 212 ? -14.255 -1.080 3.264 1.00 95.62 212 VAL A C 1
ATOM 1666 O O . VAL A 1 212 ? -15.455 -0.868 3.445 1.00 95.62 212 VAL A O 1
ATOM 1669 N N . ALA A 1 213 ? -13.454 -1.552 4.222 1.00 94.06 213 ALA A N 1
ATOM 1670 C CA . ALA A 1 213 ? -13.928 -1.878 5.565 1.00 94.06 213 ALA A CA 1
ATOM 1671 C C . ALA A 1 213 ? -14.537 -0.661 6.286 1.00 94.06 213 ALA A C 1
ATOM 1673 O O . ALA A 1 213 ? -15.471 -0.818 7.071 1.00 94.06 213 ALA A O 1
ATOM 1674 N N . HIS A 1 214 ? -14.057 0.552 5.992 1.00 93.88 214 HIS A N 1
ATOM 1675 C CA . HIS A 1 214 ? -14.555 1.805 6.577 1.00 93.88 214 HIS A CA 1
ATOM 1676 C C . HIS A 1 214 ? -15.656 2.482 5.744 1.00 93.88 214 HIS A C 1
ATOM 1678 O O . HIS A 1 214 ? -16.052 3.607 6.049 1.00 93.88 214 HIS A O 1
ATOM 1684 N N . GLY A 1 215 ? -16.142 1.843 4.673 1.00 94.12 215 GLY A N 1
ATOM 1685 C CA . GLY A 1 215 ? -17.178 2.399 3.796 1.00 94.12 215 GLY A CA 1
ATOM 1686 C C . GLY A 1 215 ? -16.717 3.576 2.923 1.00 94.12 215 GLY A C 1
ATOM 1687 O O . GLY A 1 215 ? -17.545 4.269 2.334 1.00 94.12 215 GLY A O 1
ATOM 1688 N N . LYS A 1 216 ? -15.404 3.811 2.806 1.00 94.25 216 LYS A N 1
ATOM 1689 C CA . LYS A 1 216 ? -14.786 4.881 2.001 1.00 94.25 216 LYS A CA 1
ATOM 1690 C C . LYS A 1 216 ? -14.571 4.430 0.555 1.00 94.25 216 LYS A C 1
ATOM 1692 O O . LYS A 1 216 ? -13.454 4.445 0.036 1.00 94.25 216 LYS A O 1
ATOM 1697 N N . TYR A 1 217 ? -15.650 4.021 -0.107 1.00 94.75 217 TYR A N 1
ATOM 1698 C CA . TYR A 1 217 ? -15.586 3.349 -1.405 1.00 94.75 217 TYR A CA 1
ATOM 1699 C C . TYR A 1 217 ? -14.860 4.173 -2.484 1.00 94.75 217 TYR A C 1
ATOM 1701 O O . TYR A 1 217 ? -13.946 3.659 -3.114 1.00 94.75 217 TYR A O 1
ATOM 1709 N N . GLN A 1 218 ? -15.145 5.469 -2.641 1.00 92.75 218 GLN A N 1
ATOM 1710 C CA . GLN A 1 218 ? -14.495 6.261 -3.700 1.00 92.75 218 GLN A CA 1
ATOM 1711 C C . GLN A 1 218 ? -12.965 6.339 -3.555 1.00 92.75 218 GLN A C 1
ATOM 1713 O O . GLN A 1 218 ? -12.255 6.466 -4.550 1.00 92.75 218 GLN A O 1
ATOM 1718 N N . ILE A 1 219 ? -12.448 6.292 -2.323 1.00 94.25 219 ILE A N 1
ATOM 1719 C CA . ILE A 1 219 ? -11.003 6.327 -2.065 1.00 94.25 219 ILE A CA 1
ATOM 1720 C C . ILE A 1 219 ? -10.406 4.920 -2.220 1.00 94.25 219 ILE A C 1
ATOM 1722 O O . ILE A 1 219 ? -9.311 4.789 -2.761 1.00 94.25 219 ILE A O 1
ATOM 1726 N N . ALA A 1 220 ? -11.144 3.873 -1.831 1.00 96.31 220 ALA A N 1
ATOM 1727 C CA . ALA A 1 220 ? -10.755 2.480 -2.060 1.00 96.31 220 ALA A CA 1
ATOM 1728 C C . ALA A 1 220 ? -10.554 2.173 -3.550 1.00 96.31 220 ALA A C 1
ATOM 1730 O O . ALA A 1 220 ? -9.548 1.584 -3.929 1.00 96.31 220 ALA A O 1
ATOM 1731 N N . GLU A 1 221 ? -11.472 2.633 -4.402 1.00 95.56 221 GLU A N 1
ATOM 1732 C CA . GLU A 1 221 ? -11.378 2.461 -5.854 1.00 95.56 221 GLU A CA 1
ATOM 1733 C C . GLU A 1 221 ? -10.072 3.031 -6.418 1.00 95.56 221 GLU A C 1
ATOM 1735 O O . GLU A 1 221 ? -9.378 2.363 -7.183 1.00 95.56 221 GLU A O 1
ATOM 1740 N N . ARG A 1 222 ? -9.703 4.246 -5.988 1.00 96.81 222 ARG A N 1
ATOM 1741 C CA . ARG A 1 222 ? -8.439 4.879 -6.384 1.00 96.81 222 ARG A CA 1
ATOM 1742 C C . ARG A 1 222 ? -7.234 4.093 -5.886 1.00 96.81 222 ARG A C 1
ATOM 1744 O O . ARG A 1 222 ? -6.278 3.941 -6.632 1.00 96.81 222 ARG A O 1
ATOM 1751 N N . ALA A 1 223 ? -7.286 3.574 -4.660 1.00 97.19 223 ALA A N 1
ATOM 1752 C CA . ALA A 1 223 ? -6.215 2.738 -4.132 1.00 97.19 223 ALA A CA 1
ATOM 1753 C C . ALA A 1 223 ? -6.033 1.468 -4.983 1.00 97.19 223 ALA A C 1
ATOM 1755 O O . ALA A 1 223 ? -4.921 1.184 -5.414 1.00 97.19 223 ALA A O 1
ATOM 1756 N N . TYR A 1 224 ? -7.101 0.741 -5.323 1.00 97.88 224 TYR A N 1
ATOM 1757 C CA . TYR A 1 224 ? -6.969 -0.441 -6.185 1.00 97.88 224 TYR A CA 1
ATOM 1758 C C . TYR A 1 224 ? -6.426 -0.104 -7.581 1.00 97.88 224 TYR A C 1
ATOM 1760 O O . TYR A 1 224 ? -5.571 -0.829 -8.092 1.00 97.88 224 TYR A O 1
ATOM 1768 N N . ALA A 1 225 ? -6.856 1.014 -8.172 1.00 96.88 225 ALA A N 1
ATOM 1769 C CA . ALA A 1 225 ? -6.320 1.491 -9.445 1.00 96.88 225 ALA A CA 1
ATOM 1770 C C . ALA A 1 225 ? -4.816 1.829 -9.358 1.00 96.88 225 ALA A C 1
ATOM 1772 O O . ALA A 1 225 ? -4.038 1.402 -10.213 1.00 96.88 225 ALA A O 1
ATOM 1773 N N . ASP A 1 226 ? -4.397 2.544 -8.308 1.00 97.19 226 ASP A N 1
ATOM 1774 C CA . ASP A 1 226 ? -2.993 2.883 -8.045 1.00 97.19 226 ASP A CA 1
ATOM 1775 C C . ASP A 1 226 ? -2.142 1.616 -7.828 1.00 97.19 226 ASP A C 1
ATOM 1777 O O . ASP A 1 226 ? -1.014 1.534 -8.317 1.00 97.19 226 ASP A O 1
ATOM 1781 N N . ALA A 1 227 ? -2.677 0.608 -7.130 1.00 97.62 227 ALA A N 1
ATOM 1782 C CA . ALA A 1 227 ? -1.994 -0.666 -6.916 1.00 97.62 227 ALA A CA 1
ATOM 1783 C C . ALA A 1 227 ? -1.738 -1.395 -8.244 1.00 97.62 227 ALA A C 1
ATOM 1785 O O . ALA A 1 227 ? -0.618 -1.845 -8.482 1.00 97.62 227 ALA A O 1
ATOM 1786 N N . VAL A 1 228 ? -2.737 -1.461 -9.134 1.00 97.25 228 VAL A N 1
ATOM 1787 C CA . VAL A 1 228 ? -2.575 -2.028 -10.485 1.00 97.25 228 VAL A CA 1
ATOM 1788 C C . VAL A 1 228 ? -1.520 -1.259 -11.279 1.00 97.25 228 VAL A C 1
ATOM 1790 O O . VAL A 1 228 ? -0.612 -1.875 -11.830 1.00 97.25 228 VAL A O 1
ATOM 1793 N N . ALA A 1 229 ? -1.577 0.076 -11.292 1.00 96.56 229 ALA A N 1
ATOM 1794 C CA . ALA A 1 229 ? -0.606 0.904 -12.012 1.00 96.56 229 ALA A CA 1
ATOM 1795 C C . ALA A 1 229 ? 0.842 0.715 -11.509 1.00 96.56 229 ALA A C 1
ATOM 1797 O O . ALA A 1 229 ? 1.795 0.763 -12.297 1.00 96.56 229 ALA A O 1
ATOM 1798 N N . SER A 1 230 ? 1.013 0.472 -10.206 1.00 96.00 230 SER A N 1
ATOM 1799 C CA . SER A 1 230 ? 2.313 0.158 -9.606 1.00 96.00 230 SER A CA 1
ATOM 1800 C C . SER A 1 230 ? 2.835 -1.200 -10.092 1.00 96.00 230 SER A C 1
ATOM 1802 O O . SER A 1 230 ? 3.971 -1.280 -10.553 1.00 96.00 230 SER A O 1
ATOM 1804 N N . VAL A 1 231 ? 2.002 -2.251 -10.116 1.00 95.81 231 VAL A N 1
ATOM 1805 C CA . VAL A 1 231 ? 2.426 -3.561 -10.654 1.00 95.81 231 VAL A CA 1
ATOM 1806 C C . VAL A 1 231 ? 2.697 -3.500 -12.158 1.00 95.81 231 VAL A C 1
ATOM 1808 O O . VAL A 1 231 ? 3.687 -4.056 -12.614 1.00 95.81 231 VAL A O 1
ATOM 1811 N N . GLU A 1 232 ? 1.897 -2.768 -12.940 1.00 94.62 232 GLU A N 1
ATOM 1812 C CA . GLU A 1 232 ? 2.187 -2.552 -14.367 1.00 94.62 232 GLU A CA 1
ATOM 1813 C C . GLU A 1 232 ? 3.557 -1.900 -14.583 1.00 94.62 232 GLU A C 1
ATOM 1815 O O . GLU A 1 232 ? 4.250 -2.200 -15.554 1.00 94.62 232 GLU A O 1
ATOM 1820 N N . SER A 1 233 ? 3.950 -0.990 -13.688 1.00 94.19 233 SER A N 1
ATOM 1821 C CA . SER A 1 233 ? 5.273 -0.369 -13.726 1.00 94.19 233 SER A CA 1
ATOM 1822 C C . SER A 1 233 ? 6.367 -1.381 -13.395 1.00 94.19 233 SER A C 1
ATOM 1824 O O . SER A 1 233 ? 7.356 -1.429 -14.121 1.00 94.19 233 SER A O 1
ATOM 1826 N N . ALA A 1 234 ? 6.154 -2.247 -12.399 1.00 93.88 234 ALA A N 1
ATOM 1827 C CA . ALA A 1 234 ? 7.065 -3.350 -12.097 1.00 93.88 234 ALA A CA 1
ATOM 1828 C C . ALA A 1 234 ? 7.238 -4.309 -13.289 1.00 93.88 234 ALA A C 1
ATOM 1830 O O . ALA A 1 234 ? 8.368 -4.578 -13.678 1.00 93.88 234 ALA A O 1
ATOM 1831 N N . CYS A 1 235 ? 6.149 -4.749 -13.934 1.00 92.88 235 CYS A N 1
ATOM 1832 C CA . CYS A 1 235 ? 6.221 -5.638 -15.103 1.00 92.88 235 CYS A CA 1
ATOM 1833 C C . CYS A 1 235 ? 6.987 -5.016 -16.281 1.00 92.88 235 CYS A C 1
ATOM 1835 O O . CYS A 1 235 ? 7.634 -5.731 -17.037 1.00 92.88 235 CYS A O 1
ATOM 1837 N N . ARG A 1 236 ? 6.901 -3.690 -16.471 1.00 92.12 236 ARG A N 1
ATOM 1838 C CA . ARG A 1 236 ? 7.655 -2.988 -17.526 1.00 92.12 236 ARG A CA 1
ATOM 1839 C C . ARG A 1 236 ? 9.152 -2.926 -17.238 1.00 92.12 236 ARG A C 1
ATOM 1841 O O . ARG A 1 2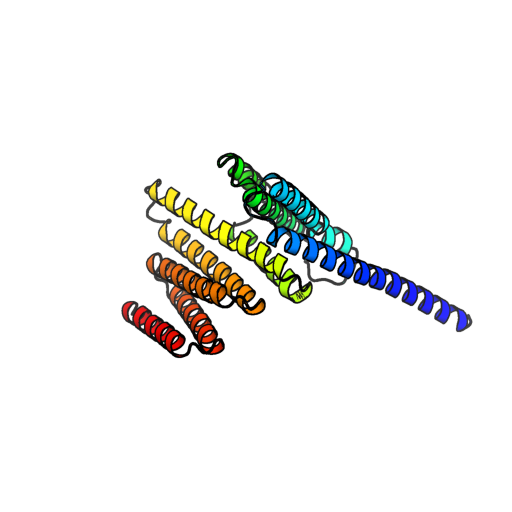36 ? 9.940 -2.944 -18.178 1.00 92.12 236 ARG A O 1
ATOM 1848 N N . LEU A 1 237 ? 9.517 -2.782 -15.968 1.00 90.38 237 LEU A N 1
ATOM 1849 C CA . LEU A 1 237 ? 10.906 -2.699 -15.521 1.00 90.38 237 LEU A CA 1
ATOM 1850 C C . LEU A 1 237 ? 11.574 -4.076 -15.501 1.00 90.38 237 LEU A C 1
ATOM 1852 O O . LEU A 1 237 ? 12.744 -4.189 -15.856 1.00 90.38 237 LEU A O 1
ATOM 1856 N N . ASP A 1 238 ? 10.817 -5.101 -15.114 1.00 89.62 238 ASP A N 1
ATOM 1857 C CA . ASP A 1 238 ? 11.284 -6.475 -14.985 1.00 89.62 238 ASP A CA 1
ATOM 1858 C C . ASP A 1 238 ? 10.168 -7.461 -15.397 1.00 89.62 238 ASP A C 1
ATOM 1860 O O . ASP A 1 238 ? 9.290 -7.797 -14.590 1.00 89.62 238 ASP A O 1
ATOM 1864 N N . PRO A 1 239 ? 10.128 -7.888 -16.673 1.00 85.62 239 PRO A N 1
ATOM 1865 C CA . PRO A 1 239 ? 9.072 -8.744 -17.208 1.00 85.62 239 PRO A CA 1
ATOM 1866 C C . PRO A 1 239 ? 9.305 -10.216 -16.831 1.00 85.62 239 PRO A C 1
ATOM 1868 O O . PRO A 1 239 ? 9.581 -11.059 -17.681 1.00 85.62 239 PRO A O 1
ATOM 1871 N N . ILE A 1 240 ? 9.207 -10.529 -15.539 1.00 84.81 240 ILE A N 1
ATOM 1872 C CA . ILE A 1 240 ? 9.220 -11.903 -15.017 1.00 84.81 240 ILE A CA 1
ATOM 1873 C C . ILE A 1 240 ? 7.775 -12.403 -14.894 1.00 84.81 240 ILE A C 1
ATOM 1875 O O . ILE A 1 240 ? 6.906 -11.657 -14.441 1.00 84.81 240 ILE A O 1
ATOM 1879 N N . ASP A 1 241 ? 7.527 -13.678 -15.218 1.00 80.69 241 ASP A N 1
ATOM 1880 C CA . ASP A 1 241 ? 6.210 -14.338 -15.115 1.00 80.69 241 ASP A CA 1
ATOM 1881 C C . ASP A 1 241 ? 5.505 -14.077 -13.770 1.00 80.69 241 ASP A C 1
ATOM 1883 O O . ASP A 1 241 ? 4.310 -13.790 -13.725 1.00 80.69 241 ASP A O 1
ATOM 1887 N N . TYR A 1 242 ? 6.263 -14.070 -12.669 1.00 81.88 242 TYR A N 1
ATOM 1888 C CA . TYR A 1 242 ? 5.755 -13.767 -11.329 1.00 81.88 242 TYR A CA 1
ATOM 1889 C C . TYR A 1 242 ? 5.059 -12.394 -11.234 1.00 81.88 242 TYR A C 1
ATOM 1891 O O . TYR A 1 242 ? 4.017 -12.266 -10.592 1.00 81.88 242 TYR A O 1
ATOM 1899 N N . ASN A 1 243 ? 5.579 -11.361 -11.904 1.00 88.31 243 ASN A N 1
ATOM 1900 C CA . ASN A 1 243 ? 4.990 -10.020 -11.860 1.00 88.31 243 ASN A CA 1
ATOM 1901 C C . ASN A 1 243 ? 3.631 -9.987 -12.575 1.00 88.31 243 ASN A C 1
ATOM 1903 O O . ASN A 1 243 ? 2.716 -9.284 -12.139 1.00 88.31 243 ASN A O 1
ATOM 1907 N N . TYR A 1 244 ? 3.462 -10.800 -13.621 1.00 89.75 244 TYR A N 1
ATOM 1908 C CA . TYR A 1 244 ? 2.194 -10.958 -14.330 1.00 89.75 244 TYR A CA 1
ATOM 1909 C C . TYR A 1 244 ? 1.133 -11.678 -13.487 1.00 89.75 244 TYR A C 1
ATOM 1911 O O . TYR A 1 244 ? -0.019 -11.243 -13.487 1.00 89.75 244 TYR A O 1
ATOM 1919 N N . GLU A 1 245 ? 1.506 -12.694 -12.702 1.00 92.12 245 GLU A N 1
ATOM 1920 C CA . GLU A 1 245 ? 0.589 -13.341 -11.746 1.00 92.12 245 GLU A CA 1
ATOM 1921 C C . GLU A 1 245 ? 0.098 -12.351 -10.676 1.00 92.12 245 GLU A C 1
ATOM 1923 O O . GLU A 1 245 ? -1.096 -12.276 -10.359 1.00 92.12 245 GLU A O 1
ATOM 1928 N N . VAL A 1 246 ? 1.011 -11.532 -10.139 1.00 93.19 246 VAL A N 1
ATOM 1929 C CA . VAL A 1 246 ? 0.653 -10.474 -9.184 1.00 93.19 246 VAL A CA 1
ATOM 1930 C C . VAL A 1 246 ? -0.267 -9.445 -9.847 1.00 93.19 246 VAL A C 1
ATOM 1932 O O . VAL A 1 246 ? -1.256 -9.029 -9.236 1.00 93.19 246 VAL A O 1
ATOM 1935 N N . LEU A 1 247 ? 0.007 -9.062 -11.097 1.00 93.94 247 LEU A N 1
ATOM 1936 C CA . LEU A 1 247 ? -0.813 -8.116 -11.854 1.00 93.94 247 LEU A CA 1
ATOM 1937 C C . LEU A 1 247 ? -2.236 -8.645 -12.063 1.00 93.94 247 LEU A C 1
ATOM 1939 O O . LEU A 1 247 ? -3.199 -7.920 -11.802 1.00 93.94 247 LEU A O 1
ATOM 1943 N N . GLU A 1 248 ? -2.377 -9.910 -12.468 1.00 94.19 248 GLU A N 1
ATOM 1944 C CA . GLU A 1 248 ? -3.672 -10.576 -12.639 1.00 94.19 248 GLU A CA 1
ATOM 1945 C C . GLU A 1 248 ? -4.469 -10.532 -11.334 1.00 94.19 248 GLU A C 1
ATOM 1947 O O . GLU A 1 248 ? -5.617 -10.082 -11.302 1.00 94.19 248 GLU A O 1
ATOM 1952 N N . SER A 1 249 ? -3.829 -10.917 -10.227 1.00 96.12 249 SER A N 1
ATOM 1953 C CA . SER A 1 249 ? -4.441 -10.893 -8.900 1.00 96.12 249 SER A CA 1
ATOM 1954 C C . SER A 1 249 ? -4.976 -9.501 -8.536 1.00 96.12 249 SER A C 1
ATOM 1956 O O . SER A 1 249 ? -6.111 -9.377 -8.066 1.00 96.12 249 SER A O 1
ATOM 1958 N N . ARG A 1 250 ? -4.219 -8.428 -8.815 1.00 96.19 250 ARG A N 1
ATOM 1959 C CA . ARG A 1 250 ? -4.658 -7.045 -8.542 1.00 96.19 250 ARG A CA 1
ATOM 1960 C C . ARG A 1 250 ? -5.830 -6.614 -9.422 1.00 96.19 250 ARG A C 1
ATOM 1962 O O . ARG A 1 250 ? -6.785 -6.034 -8.901 1.00 96.19 250 ARG A O 1
ATOM 1969 N N . TYR A 1 251 ? -5.812 -6.949 -10.710 1.00 96.88 251 TYR A N 1
ATOM 1970 C CA . TYR A 1 251 ? -6.947 -6.711 -11.606 1.00 96.88 251 TYR A CA 1
ATOM 1971 C C . TYR A 1 251 ? -8.221 -7.417 -11.124 1.00 96.88 251 TYR A C 1
ATOM 1973 O O . TYR A 1 251 ? -9.296 -6.811 -11.077 1.00 96.88 251 TYR A O 1
ATOM 1981 N N . LEU A 1 252 ? -8.105 -8.679 -10.704 1.00 96.81 252 LEU A N 1
ATOM 1982 C CA . LEU A 1 252 ? -9.231 -9.457 -10.191 1.00 96.81 252 LEU A CA 1
ATOM 1983 C C . LEU A 1 252 ? -9.792 -8.879 -8.887 1.00 96.81 252 LEU A C 1
ATOM 1985 O O . LEU A 1 252 ? -11.014 -8.836 -8.724 1.00 96.81 252 LEU A O 1
ATOM 1989 N N . ILE A 1 253 ? -8.934 -8.427 -7.965 1.00 96.00 253 ILE A N 1
ATOM 1990 C CA . ILE A 1 253 ? -9.365 -7.759 -6.726 1.00 96.00 253 ILE A CA 1
ATOM 1991 C C . ILE A 1 253 ? -10.147 -6.486 -7.061 1.00 96.00 253 ILE A C 1
ATOM 1993 O O . ILE A 1 253 ? -11.274 -6.323 -6.587 1.00 96.00 253 ILE A O 1
ATOM 1997 N N . TRP A 1 254 ? -9.605 -5.630 -7.933 1.00 96.94 254 TRP A N 1
ATOM 1998 C CA . TRP A 1 254 ? -10.259 -4.380 -8.321 1.00 96.94 254 TRP A CA 1
ATOM 1999 C C . TRP A 1 254 ? -11.610 -4.621 -9.010 1.00 96.94 254 TRP A C 1
ATOM 2001 O O . TRP A 1 254 ? -12.617 -4.016 -8.637 1.00 96.94 254 TRP A O 1
ATOM 2011 N N . SER A 1 255 ? -11.675 -5.568 -9.949 1.00 96.25 255 SER A N 1
ATOM 2012 C CA . SER A 1 255 ? -12.924 -5.945 -10.622 1.00 96.25 255 SER A CA 1
ATOM 2013 C C . SER A 1 255 ? -13.972 -6.485 -9.641 1.00 96.25 255 SER A C 1
ATOM 2015 O O . SER A 1 255 ? -15.134 -6.078 -9.680 1.00 96.25 255 SER A O 1
ATOM 2017 N N . LYS A 1 256 ? -13.587 -7.389 -8.725 1.00 94.81 256 LYS A N 1
ATOM 2018 C CA . LYS A 1 256 ? -14.499 -7.919 -7.692 1.00 94.81 256 LYS A CA 1
ATOM 2019 C C . LYS A 1 256 ? -15.025 -6.810 -6.786 1.00 94.81 256 LYS A C 1
ATOM 2021 O O . LYS A 1 256 ? -16.200 -6.820 -6.419 1.00 94.81 256 LYS A O 1
ATOM 2026 N N . TYR A 1 257 ? -14.168 -5.855 -6.441 1.00 95.31 257 TYR A N 1
ATOM 2027 C CA . TYR A 1 257 ? -14.556 -4.678 -5.682 1.00 95.31 257 TYR A CA 1
ATOM 2028 C C . TYR A 1 257 ? -15.599 -3.830 -6.433 1.00 95.31 257 TYR A C 1
ATOM 2030 O O . TYR A 1 257 ? -16.647 -3.525 -5.864 1.00 95.31 257 TYR A O 1
ATOM 2038 N N . LEU A 1 258 ? -15.363 -3.508 -7.709 1.00 95.19 258 LEU A N 1
ATOM 2039 C CA . LEU A 1 258 ? -16.294 -2.724 -8.531 1.00 95.19 258 LEU A CA 1
ATOM 2040 C C . LEU A 1 258 ? -17.658 -3.415 -8.658 1.00 95.19 258 LEU A C 1
ATOM 2042 O O . LEU A 1 258 ? -18.698 -2.783 -8.462 1.00 95.19 258 LEU A O 1
ATOM 2046 N N . ALA A 1 259 ? -17.663 -4.731 -8.882 1.00 94.00 259 ALA A N 1
ATOM 2047 C CA . ALA A 1 259 ? -18.890 -5.521 -8.899 1.00 94.00 259 ALA A CA 1
ATOM 2048 C C . ALA A 1 259 ? -19.649 -5.437 -7.560 1.00 94.00 259 ALA A C 1
ATOM 2050 O O . ALA A 1 259 ? -20.866 -5.261 -7.548 1.00 94.00 259 ALA A O 1
ATOM 2051 N N . ARG A 1 260 ? -18.942 -5.474 -6.420 1.00 93.75 260 ARG A N 1
ATOM 2052 C CA . ARG A 1 260 ? -19.547 -5.358 -5.080 1.00 93.75 260 ARG A CA 1
ATOM 2053 C C . ARG A 1 260 ? -20.238 -4.013 -4.844 1.00 93.75 260 ARG A C 1
ATOM 2055 O O . ARG A 1 260 ? -21.206 -3.964 -4.087 1.00 93.75 260 ARG A O 1
ATOM 2062 N N . ILE A 1 261 ? -19.762 -2.935 -5.466 1.00 95.12 261 ILE A N 1
ATOM 2063 C CA . ILE A 1 261 ? -20.379 -1.602 -5.372 1.00 95.12 261 ILE A CA 1
ATOM 2064 C C . ILE A 1 261 ? -21.338 -1.299 -6.535 1.00 95.12 261 ILE A C 1
ATOM 2066 O O . ILE A 1 261 ? -21.645 -0.137 -6.790 1.00 95.12 261 ILE A O 1
ATOM 2070 N N . ASN A 1 262 ? -21.846 -2.340 -7.210 1.00 96.38 262 ASN A N 1
ATOM 2071 C CA . ASN A 1 262 ? -22.789 -2.269 -8.335 1.00 96.38 262 ASN A CA 1
ATOM 2072 C C . ASN A 1 262 ? -22.266 -1.490 -9.557 1.00 96.38 262 ASN A C 1
ATOM 2074 O O . ASN A 1 262 ? -23.049 -0.937 -10.328 1.00 96.38 262 ASN A O 1
ATOM 2078 N N . LYS A 1 263 ? -20.945 -1.461 -9.759 1.00 96.38 263 LYS A N 1
ATOM 2079 C CA . LYS A 1 263 ? -20.295 -0.901 -10.951 1.00 96.38 263 LYS A CA 1
ATOM 2080 C C . LYS A 1 263 ? -19.870 -2.013 -11.915 1.00 96.38 263 LYS A C 1
ATOM 2082 O O . LYS A 1 263 ? -18.692 -2.177 -12.224 1.00 96.38 263 LYS A O 1
ATOM 2087 N N . GLU A 1 264 ? -20.831 -2.813 -12.374 1.00 96.69 264 GLU A N 1
ATOM 2088 C CA . GLU A 1 264 ? -20.560 -3.997 -13.209 1.00 96.69 264 GLU A CA 1
ATOM 2089 C C . GLU A 1 264 ? -19.889 -3.659 -14.548 1.00 96.69 264 GLU A C 1
ATOM 2091 O O . GLU A 1 264 ? -19.037 -4.410 -15.020 1.00 96.69 264 GLU A O 1
ATOM 2096 N N . GLU A 1 265 ? -20.248 -2.523 -15.151 1.00 97.19 265 GLU A N 1
ATOM 2097 C CA . GLU A 1 265 ? -19.650 -2.075 -16.412 1.00 97.19 265 GLU A CA 1
ATOM 2098 C C . GLU A 1 265 ? -18.166 -1.737 -16.241 1.00 97.19 265 GLU A C 1
ATOM 2100 O O . GLU A 1 265 ? -17.326 -2.201 -17.006 1.00 97.19 265 GLU A O 1
ATOM 2105 N N . GLU A 1 266 ? -17.829 -0.987 -15.190 1.00 96.44 266 GLU A N 1
ATOM 2106 C CA . GLU A 1 266 ? -16.441 -0.639 -14.875 1.00 96.44 266 GLU A CA 1
ATOM 2107 C C . GLU A 1 266 ? -15.638 -1.898 -14.514 1.00 96.44 266 GLU A C 1
ATOM 2109 O O . GLU A 1 266 ? -14.502 -2.051 -14.954 1.00 96.44 266 GLU A O 1
ATOM 2114 N N . ALA A 1 267 ? -16.238 -2.847 -13.782 1.00 96.06 267 ALA A N 1
ATOM 2115 C CA . ALA A 1 267 ? -15.611 -4.137 -13.495 1.00 96.06 267 ALA A CA 1
ATOM 2116 C C . ALA A 1 267 ? -15.261 -4.898 -14.786 1.00 96.06 267 ALA A C 1
ATOM 2118 O O . ALA A 1 267 ? -14.151 -5.416 -14.922 1.00 96.06 267 ALA A O 1
ATOM 2119 N N . ARG A 1 268 ? -16.176 -4.917 -15.767 1.00 97.12 268 ARG A N 1
ATOM 2120 C CA . ARG A 1 268 ? -15.922 -5.527 -17.079 1.00 97.12 268 ARG A CA 1
ATOM 2121 C C . ARG A 1 268 ? -14.788 -4.821 -17.816 1.00 97.12 268 ARG A C 1
ATOM 2123 O O . ARG A 1 268 ? -13.894 -5.500 -18.304 1.00 97.12 268 ARG A O 1
ATOM 2130 N N . GLN A 1 269 ? -14.776 -3.489 -17.830 1.00 96.94 269 GLN A N 1
ATOM 2131 C CA . GLN A 1 269 ? -13.703 -2.707 -18.456 1.00 96.94 269 GLN A CA 1
ATOM 2132 C C . GLN A 1 269 ? -12.333 -2.992 -17.825 1.00 96.94 269 GLN A C 1
ATOM 2134 O O . GLN A 1 269 ? -11.333 -3.094 -18.534 1.00 96.94 269 GLN A O 1
ATOM 2139 N N . VAL A 1 270 ? -12.274 -3.172 -16.502 1.00 95.69 270 VAL A N 1
ATOM 2140 C CA . VAL A 1 270 ? -11.045 -3.558 -15.790 1.00 95.69 270 VAL A CA 1
ATOM 2141 C C . VAL A 1 270 ? -10.566 -4.951 -16.219 1.00 95.69 270 VAL A C 1
ATOM 2143 O O . VAL A 1 270 ? -9.374 -5.128 -16.470 1.00 95.69 270 VAL A O 1
ATOM 2146 N N . LEU A 1 271 ? -11.469 -5.925 -16.376 1.00 95.75 271 LEU A N 1
ATOM 2147 C CA . LEU A 1 271 ? -11.122 -7.263 -16.880 1.00 95.75 271 LEU A CA 1
ATOM 2148 C C . LEU A 1 271 ? -10.720 -7.254 -18.360 1.00 95.75 271 LEU A C 1
ATOM 2150 O O . LEU A 1 271 ? -9.790 -7.952 -18.750 1.00 95.75 271 LEU A O 1
ATOM 2154 N N . GLU A 1 272 ? -11.377 -6.454 -19.196 1.00 95.50 272 GLU A N 1
ATOM 2155 C CA . GLU A 1 272 ? -10.981 -6.277 -20.596 1.00 95.50 272 GLU A CA 1
ATOM 2156 C C . GLU A 1 272 ? -9.583 -5.659 -20.688 1.00 95.50 272 GLU A C 1
ATOM 2158 O O . GLU A 1 272 ? -8.730 -6.158 -21.425 1.00 95.50 272 GLU A O 1
ATOM 2163 N N . ARG A 1 273 ? -9.295 -4.639 -19.870 1.00 94.12 273 ARG A N 1
ATOM 2164 C CA . ARG A 1 273 ? -7.955 -4.051 -19.763 1.00 94.12 273 ARG A CA 1
ATOM 2165 C C . ARG A 1 273 ? -6.919 -5.091 -19.337 1.00 94.12 273 ARG A C 1
ATOM 2167 O O . ARG A 1 273 ? -5.853 -5.158 -19.947 1.00 94.12 273 ARG A O 1
ATOM 2174 N N . MET A 1 274 ? -7.236 -5.930 -18.355 1.00 94.44 274 MET A N 1
ATOM 2175 C CA . MET A 1 274 ? -6.383 -7.044 -17.938 1.00 94.44 274 MET A CA 1
ATOM 2176 C C . MET A 1 274 ? -6.051 -7.969 -19.123 1.00 94.44 274 MET A C 1
ATOM 2178 O O . MET A 1 274 ? -4.879 -8.206 -19.409 1.00 94.44 274 MET A O 1
ATOM 2182 N N . LEU A 1 275 ? -7.066 -8.425 -19.869 1.00 92.56 275 LEU A N 1
ATOM 2183 C CA . LEU A 1 275 ? -6.885 -9.304 -21.032 1.00 92.56 275 LEU A CA 1
ATOM 2184 C C . LEU A 1 275 ? -6.051 -8.647 -22.136 1.00 92.56 275 LEU A C 1
ATOM 2186 O O . LEU A 1 275 ? -5.166 -9.291 -22.699 1.00 92.56 275 LEU A O 1
ATOM 2190 N N . THR A 1 276 ? -6.295 -7.364 -22.426 1.00 92.12 276 THR A N 1
ATOM 2191 C CA . THR A 1 276 ? -5.472 -6.637 -23.401 1.00 92.12 276 THR A CA 1
ATOM 2192 C C . THR A 1 276 ? -4.022 -6.576 -22.938 1.00 92.12 276 THR A C 1
ATOM 2194 O O . THR A 1 276 ? -3.144 -6.931 -23.712 1.00 92.12 276 THR A O 1
ATOM 2197 N N . THR A 1 277 ? -3.762 -6.240 -21.672 1.00 88.38 277 THR A N 1
ATOM 2198 C CA . THR A 1 277 ? -2.406 -6.145 -21.106 1.00 88.38 277 THR A CA 1
ATOM 2199 C C . THR A 1 277 ? -1.636 -7.461 -21.236 1.00 88.38 277 THR A C 1
ATOM 2201 O O . THR A 1 277 ? -0.482 -7.440 -21.656 1.00 88.38 277 THR A O 1
ATOM 2204 N N . PHE A 1 278 ? -2.278 -8.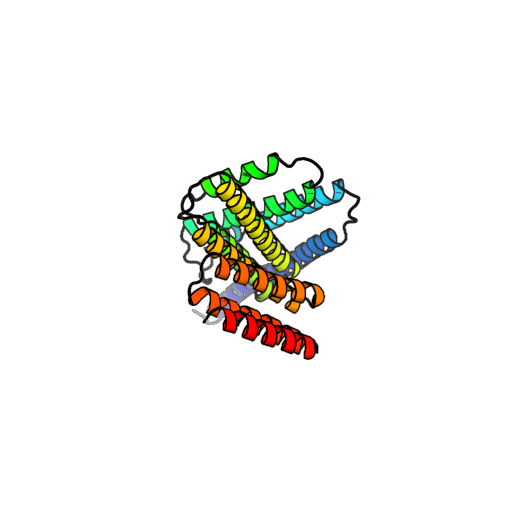606 -20.975 1.00 85.19 278 PHE A N 1
ATOM 2205 C CA . PHE A 1 278 ? -1.645 -9.920 -21.141 1.00 85.19 278 PHE A CA 1
ATOM 2206 C C . PHE A 1 278 ? -1.460 -10.333 -22.604 1.00 85.19 278 PHE A C 1
ATOM 2208 O O . PHE A 1 278 ? -0.482 -11.001 -22.921 1.00 85.19 278 PHE A O 1
ATOM 2215 N N . SER A 1 279 ? -2.335 -9.900 -23.516 1.00 84.06 279 SER A N 1
ATOM 2216 C CA . SER A 1 279 ? -2.180 -10.197 -24.949 1.00 84.06 279 SER A CA 1
ATOM 2217 C C . SER A 1 279 ? -0.955 -9.535 -25.594 1.00 84.06 279 SER A C 1
ATOM 2219 O O . SER A 1 279 ? -0.478 -10.023 -26.610 1.00 84.06 279 SER A O 1
ATOM 2221 N N . TRP A 1 280 ? -0.435 -8.450 -25.007 1.00 66.44 280 TRP A N 1
ATOM 2222 C CA . TRP A 1 280 ? 0.814 -7.807 -25.440 1.00 66.44 280 TRP A CA 1
ATOM 2223 C C . TRP A 1 280 ? 2.070 -8.450 -24.838 1.00 66.44 280 TRP A C 1
ATOM 2225 O O . TRP A 1 280 ? 3.173 -8.130 -25.276 1.00 66.44 280 TRP A O 1
ATOM 2235 N N . ALA A 1 281 ? 1.914 -9.284 -23.808 1.00 62.72 281 ALA A N 1
ATOM 2236 C CA . ALA A 1 281 ? 3.018 -9.848 -23.035 1.00 62.72 281 ALA A CA 1
ATOM 2237 C C . ALA A 1 281 ? 3.457 -11.250 -23.500 1.00 62.72 281 ALA A C 1
ATOM 2239 O O . ALA A 1 281 ? 4.546 -11.678 -23.126 1.00 62.72 281 ALA A O 1
ATOM 2240 N N . GLY A 1 282 ? 2.630 -11.954 -24.286 1.00 57.03 282 GLY A N 1
ATOM 2241 C CA . GLY A 1 282 ? 2.934 -13.267 -24.879 1.00 57.03 282 GLY A CA 1
ATOM 2242 C C . GLY A 1 282 ? 3.266 -13.184 -26.362 1.00 57.03 282 GLY A C 1
ATOM 2243 O O . GLY A 1 282 ? 4.096 -14.004 -26.813 1.00 57.03 282 GLY A O 1
#

Foldseek 3Di:
DDPVVVVVVVVVVVVVVCVVVVCVVVVLVVLLVVLLVLLVVLVPDDPPDLPVLQVSLVVNLVSLVCVQVLNVCVVCVVPDDDDDPPDPVVSLLSVLLSLLLSLVSNCVSVVPDDPVVSCPSVVVSCVSPVPDDLLNSLVVLQVVLVCCVPPSVNLSSSLSSLVSSLVVLVVVLVVLVVVCVVDPPPPCSLQVSLVSLQSNLVSLQSSLVSCVVVVVLVSSLVSLVSSLVSLVSSCVSPVDPVSLVSNVVSLQVNLVSCVVVVNNVVSVVSVVVNVVSVVVSD

Secondary structure (DSSP, 8-state):
--THHHHHHHHHHHHHHHHHHHHHHHHHHHHHHHHHHHHHHHHHS-TT-HHHHHHHHHHHHHHHHHT-HHHHHHHHTTSS-SS----HHHHHHHHHHHHHHHHHHHHHHHTTT-SGGGSHHHHHHHHH-TT--HHHHHHHHHHHHHHHHHTS--HHHHHHHHHHHHHHHHHHHHHHHHHHHH---TTTHHHHHHHHHHHHHHHHHHHHHHHHHTT-HHHHHHHHHHHHHHHHHHHHH---HHHHHHHHHHHHHHHHHHHHTT-HHHHHHHHHHHHHHHHTT-

Sequence (282 aa):
MSADKKSRLFLLCLGSVVAVFGLSAVFQIVMILSLNWCCEAYGKINPGDAADKKGAADDIARVIRVFSPALIVEQWARAPFLFFDGSLDTAKLEYAADDYLISYIQSLASEKENKESSLAWEEDADALVPELRFSACMRLMSDRAAFYQYVLHLPYLAETYQRCVVWQCRRALDELRRDVDLQKSADLGPAVEAEANLLLAEQINNLGDLYVAHGKYQIAERAYADAVASVESACRLDPIDYNYEVLESRYLIWSKYLARINKEEEARQVLERMLTTFSWAG